Protein 5KO4 (pdb70)

Nearest PDB structures (foldseek):
  5ko4-assembly1_B  TM=9.923E-01  e=1.592E-14  Trypanosoma brucei brucei TREU927
  5ffv-assembly2_B  TM=8.864E-01  e=3.443E-06  Homo sapiens
  8ru1-assembly3_C  TM=8.839E-01  e=3.643E-06  Homo sapiens
  6ekq-assembly1_A  TM=8.785E-01  e=7.589E-06  Homo sapiens
  4n4g-assembly1_A  TM=7.492E-01  e=4.946E-04  Mus musculus

GO terms:
  GO:0005634 nucleus (C, HTP)
  GO:0005737 cytoplasm (C, HTP)
  GO:0031981 nuclear lumen (C, IDA)
  GO:0005634 nucleus (C, IDA)
  GO:0005737 cytoplasm (C, IDA)

Structure (mmCIF, N/CA/C/O backbone):
data_5KO4
#
_entry.id   5KO4
#
_cell.length_a   45.374
_cell.length_b   52.756
_cell.length_c   47.027
_cell.angle_alpha   90.00
_cell.angle_beta   117.27
_cell.angle_gamma   90.00
#
_symmetry.space_group_name_H-M   'P 1 21 1'
#
loop_
_entity.id
_entity.type
_entity.pdbx_description
1 polymer 'Putative uncharacterized protein'
2 non-polymer 'SULFATE ION'
3 water water
#
loop_
_atom_site.group_PDB
_atom_site.id
_atom_site.type_symbol
_atom_site.label_atom_id
_atom_site.label_alt_id
_atom_site.label_comp_id
_atom_site.label_asym_id
_atom_site.label_entity_id
_atom_site.label_seq_id
_atom_site.pdbx_PDB_ins_code
_atom_site.Cartn_x
_atom_site.Cartn_y
_atom_site.Cartn_z
_atom_site.occupancy
_atom_site.B_iso_or_equiv
_atom_site.auth_seq_id
_atom_site.auth_comp_id
_atom_site.auth_asym_id
_atom_site.auth_atom_id
_atom_site.pdbx_PDB_model_num
ATOM 1 N N . THR A 1 5 ? -5.500 24.527 12.776 1.00 33.07 28 THR A N 1
ATOM 2 C CA . THR A 1 5 ? -4.500 24.016 11.841 1.00 30.99 28 THR A CA 1
ATOM 3 C C . THR A 1 5 ? -3.487 23.151 12.591 1.00 29.35 28 THR A C 1
ATOM 4 O O . THR A 1 5 ? -3.151 23.451 13.737 1.00 29.21 28 THR A O 1
ATOM 8 N N . SER A 1 6 ? -2.984 22.094 11.939 1.00 21.50 29 SER A N 1
ATOM 9 C CA . SER A 1 6 ? -2.045 21.178 12.579 1.00 18.41 29 SER A CA 1
ATOM 10 C C . SER A 1 6 ? -0.687 21.835 12.773 1.00 18.84 29 SER A C 1
ATOM 11 O O . SER A 1 6 ? -0.350 22.795 12.082 1.00 19.24 29 SER A O 1
ATOM 14 N N . PHE A 1 7 ? 0.075 21.359 13.756 1.00 13.27 30 PHE A N 1
ATOM 15 C CA . PHE A 1 7 ? 1.336 22.019 14.069 1.00 11.75 30 PHE A CA 1
ATOM 16 C C . PHE A 1 7 ? 2.410 21.093 14.681 1.00 12.38 30 PHE A C 1
ATOM 17 O O . PHE A 1 7 ? 3.558 21.506 14.723 1.00 10.56 30 PHE A O 1
ATOM 25 N N . TYR A 1 8 ? 2.079 19.891 15.185 1.00 10.56 31 TYR A N 1
ATOM 26 C CA . TYR A 1 8 ? 3.104 19.073 15.857 1.00 9.59 31 TYR A CA 1
ATOM 27 C C . TYR A 1 8 ? 4.264 18.702 14.929 1.00 11.62 31 TYR A C 1
ATOM 28 O O . TYR A 1 8 ? 5.422 18.714 15.359 1.00 11.44 31 TYR A O 1
ATOM 37 N N . LYS A 1 9 ? 3.967 18.355 13.682 1.00 9.98 32 LYS A N 1
ATOM 38 C CA . LYS A 1 9 ? 5.004 18.003 12.728 1.00 9.28 32 LYS A CA 1
ATOM 39 C C . LYS A 1 9 ? 6.029 19.137 12.610 1.00 11.77 32 LYS A C 1
ATOM 40 O O . LYS A 1 9 ? 7.232 18.890 12.647 1.00 12.35 32 LYS A O 1
ATOM 46 N N . GLN A 1 10 ? 5.546 20.379 12.518 1.00 10.53 33 GLN A N 1
ATOM 47 C CA . GLN A 1 10 ? 6.422 21.532 12.350 1.00 10.56 33 GLN A CA 1
ATOM 48 C C . GLN A 1 10 ? 7.163 21.835 13.647 1.00 12.45 33 GLN A C 1
ATOM 49 O O . GLN A 1 10 ? 8.344 22.176 13.603 1.00 12.97 33 GLN A O 1
ATOM 55 N N . CYS A 1 11 ? 6.515 21.692 14.798 1.00 10.69 34 CYS A N 1
ATOM 56 C CA . CYS A 1 11 ? 7.210 21.952 16.050 1.00 11.23 34 CYS A CA 1
ATOM 57 C C . CYS A 1 11 ? 8.328 20.947 16.250 1.00 11.53 34 CYS A C 1
ATOM 58 O O . CYS A 1 11 ? 9.433 21.321 16.658 1.00 9.88 34 CYS A O 1
ATOM 61 N N . ARG A 1 12 ? 8.073 19.672 15.956 1.00 9.72 35 ARG A N 1
ATOM 62 C CA . ARG A 1 12 ? 9.117 18.663 16.063 1.00 9.77 35 ARG A CA 1
ATOM 63 C C . ARG A 1 12 ? 10.299 19.015 15.148 1.00 11.44 35 ARG A C 1
ATOM 64 O O . ARG A 1 12 ? 11.456 18.903 15.562 1.00 11.21 35 ARG A O 1
ATOM 72 N N A SER A 1 13 ? 10.033 19.402 13.896 0.60 10.36 36 SER A N 1
ATOM 73 N N B SER A 1 13 ? 10.002 19.421 13.904 0.40 9.34 36 SER A N 1
ATOM 74 C CA A SER A 1 13 ? 11.135 19.700 12.984 0.60 10.96 36 SER A CA 1
ATOM 75 C CA B SER A 1 13 ? 11.024 19.777 12.931 0.40 9.56 36 SER A CA 1
ATOM 76 C C A SER A 1 13 ? 11.921 20.947 13.444 0.60 12.01 36 SER A C 1
ATOM 77 C C B SER A 1 13 ? 11.880 20.945 13.424 0.40 12.25 36 SER A C 1
ATOM 78 O O A SER A 1 13 ? 13.151 20.935 13.382 0.60 12.23 36 SER A O 1
ATOM 79 O O B SER A 1 13 ? 13.105 20.895 13.324 0.40 12.61 36 SER A O 1
ATOM 84 N N . ILE A 1 14 ? 11.245 21.971 13.976 1.00 10.05 37 ILE A N 1
ATOM 85 C CA . ILE A 1 14 ? 11.938 23.169 14.447 1.00 9.04 37 ILE A CA 1
ATOM 86 C C . ILE A 1 14 ? 12.793 22.829 15.659 1.00 11.05 37 ILE A C 1
ATOM 87 O O . ILE A 1 14 ? 13.942 23.258 15.746 1.00 10.56 37 ILE A O 1
ATOM 92 N N . LEU A 1 15 ? 12.274 22.016 16.571 1.00 9.79 38 LEU A N 1
ATOM 93 C CA . LEU A 1 15 ? 13.065 21.596 17.711 1.00 9.58 38 LEU A CA 1
ATOM 94 C C . LEU A 1 15 ? 14.300 20.797 17.253 1.00 10.99 38 LEU A C 1
ATOM 95 O O . LEU A 1 15 ? 15.386 20.971 17.811 1.00 10.35 38 LEU A O 1
ATOM 100 N N . HIS A 1 16 ? 14.149 19.931 16.240 1.00 10.07 39 HIS A N 1
ATOM 101 C CA . HIS A 1 16 ? 15.281 19.170 15.720 1.00 12.08 39 HIS A CA 1
ATOM 102 C C . HIS A 1 16 ? 16.352 20.106 15.152 1.00 13.09 39 HIS A C 1
ATOM 103 O O . HIS A 1 16 ? 17.542 19.894 15.401 1.00 12.31 39 HIS A O 1
ATOM 110 N N . VAL A 1 17 ? 15.944 21.146 14.423 1.00 10.12 40 VAL A N 1
ATOM 111 C CA . VAL A 1 17 ? 16.899 22.101 13.858 1.00 10.91 40 VAL A CA 1
ATOM 112 C C . VAL A 1 17 ? 17.669 22.782 14.985 1.00 11.97 40 VAL A C 1
ATOM 113 O O . VAL A 1 17 ? 18.897 22.845 14.951 1.00 12.90 40 VAL A O 1
ATOM 117 N N . VAL A 1 18 ? 16.953 23.264 15.991 1.00 10.36 41 VAL A N 1
ATOM 118 C CA . VAL A 1 18 ? 17.576 23.967 17.103 1.00 10.07 41 VAL A CA 1
ATOM 119 C C . VAL A 1 18 ? 18.535 23.052 17.873 1.00 12.48 41 VAL A C 1
ATOM 120 O O . VAL A 1 18 ? 19.643 23.477 18.214 1.00 11.78 41 VAL A O 1
ATOM 124 N N . MET A 1 19 ? 18.142 21.804 18.134 1.00 9.66 42 MET A N 1
ATOM 125 C CA . MET A 1 19 ? 19.017 20.906 18.884 1.00 10.01 42 MET A CA 1
ATOM 126 C C . MET A 1 19 ? 20.259 20.559 18.076 1.00 14.73 42 MET A C 1
ATOM 127 O O . MET A 1 19 ? 21.333 20.447 18.664 1.00 15.31 42 MET A O 1
ATOM 132 N N . ASP A 1 20 ? 20.166 20.545 16.746 1.00 11.81 43 ASP A N 1
ATOM 133 C CA . ASP A 1 20 ? 21.349 20.324 15.895 1.00 12.59 43 ASP A CA 1
ATOM 134 C C . ASP A 1 20 ? 22.271 21.564 15.893 1.00 15.01 43 ASP A C 1
ATOM 135 O O . ASP A 1 20 ? 23.485 21.416 15.796 1.00 15.53 43 ASP A O 1
ATOM 140 N N . LEU A 1 21 ? 21.701 22.784 15.950 1.00 11.35 44 LEU A N 1
ATOM 141 C CA . LEU A 1 21 ? 22.499 24.014 16.032 1.00 11.25 44 LEU A CA 1
ATOM 142 C C . LEU A 1 21 ? 23.262 24.058 17.352 1.00 15.00 44 LEU A C 1
ATOM 143 O O . LEU A 1 21 ? 24.371 24.589 17.407 1.00 15.55 44 LEU A O 1
ATOM 148 N N . ASP A 1 22 ? 22.651 23.548 18.430 1.00 12.50 45 ASP A N 1
ATOM 149 C CA . ASP A 1 22 ? 23.292 23.489 19.727 1.00 12.11 45 ASP A CA 1
ATOM 150 C C . ASP A 1 22 ? 24.100 22.194 19.752 1.00 15.88 45 ASP A C 1
ATOM 151 O O . ASP A 1 22 ? 23.702 21.194 20.348 1.00 15.08 45 ASP A O 1
ATOM 156 N N . ARG A 1 23 ? 25.250 22.232 19.069 1.00 17.67 46 ARG A N 1
ATOM 157 C CA . ARG A 1 23 ? 26.070 21.063 18.784 1.00 18.53 46 ARG A CA 1
ATOM 158 C C . ARG A 1 23 ? 26.498 20.326 20.051 1.00 23.53 46 ARG A C 1
ATOM 159 O O . ARG A 1 23 ? 26.483 19.097 20.072 1.00 25.72 46 ARG A O 1
ATOM 167 N N . ASP A 1 24 ? 26.845 21.061 21.102 1.00 19.93 47 ASP A N 1
ATOM 168 C CA . ASP A 1 24 ? 27.319 20.455 22.349 1.00 20.12 47 ASP A CA 1
ATOM 169 C C . ASP A 1 24 ? 26.219 20.400 23.440 1.00 21.26 47 ASP A C 1
ATOM 170 O O . ASP A 1 24 ? 26.522 20.080 24.591 1.00 22.03 47 ASP A O 1
ATOM 175 N N . GLY A 1 25 ? 24.967 20.666 23.069 1.00 16.37 48 GLY A N 1
ATOM 176 C CA . GLY A 1 25 ? 23.849 20.567 23.997 1.00 14.66 48 GLY A CA 1
ATOM 177 C C . GLY A 1 25 ? 23.928 21.492 25.197 1.00 16.83 48 GLY A C 1
ATOM 178 O O . GLY A 1 25 ? 23.518 21.115 26.298 1.00 15.44 48 GLY A O 1
ATOM 179 N N . ILE A 1 26 ? 24.402 22.724 24.976 1.00 13.45 49 ILE A N 1
ATOM 180 C CA . ILE A 1 26 ? 24.560 23.745 26.022 1.00 13.68 49 ILE A CA 1
ATOM 181 C C . ILE A 1 26 ? 23.215 24.032 26.702 1.00 14.43 49 ILE A C 1
ATOM 182 O O . ILE A 1 26 ? 23.158 24.230 27.921 1.00 15.38 49 ILE A O 1
ATOM 187 N N . PHE A 1 27 ? 22.128 24.054 25.922 1.00 10.31 50 PHE A N 1
ATOM 188 C CA . PHE A 1 27 ? 20.808 24.358 26.458 1.00 9.59 50 PHE A CA 1
ATOM 189 C C . PHE A 1 27 ? 19.870 23.140 26.417 1.00 12.00 50 PHE A C 1
ATOM 190 O O . PHE A 1 27 ? 18.653 23.304 26.543 1.00 11.53 50 PHE A O 1
ATOM 198 N N . ALA A 1 28 ? 20.432 21.919 26.298 1.00 10.67 51 ALA A N 1
ATOM 199 C CA . ALA A 1 28 ? 19.636 20.711 26.132 1.00 10.71 51 ALA A CA 1
ATOM 200 C C . ALA A 1 28 ? 19.194 20.096 27.421 1.00 12.50 51 ALA A C 1
ATOM 201 O O . ALA A 1 28 ? 18.161 19.427 27.423 1.00 11.59 51 ALA A O 1
ATOM 203 N N . ARG A 1 29 ? 19.991 20.220 28.491 1.00 11.83 52 ARG A N 1
ATOM 204 C CA . ARG A 1 29 ? 19.725 19.545 29.747 1.00 11.97 52 ARG A CA 1
ATOM 205 C C . ARG A 1 29 ? 19.414 20.528 30.864 1.00 13.21 52 ARG A C 1
ATOM 206 O O . ARG A 1 29 ? 19.584 21.743 30.718 1.00 12.48 52 ARG A O 1
ATOM 210 N N . ASP A 1 30 ? 18.928 20.006 31.971 1.00 12.76 53 ASP A N 1
ATOM 211 C CA . ASP A 1 30 ? 18.539 20.816 33.100 1.00 11.60 53 ASP A CA 1
ATOM 212 C C . ASP A 1 30 ? 19.706 21.687 33.583 1.00 13.71 53 ASP A C 1
ATOM 213 O O . ASP A 1 30 ? 20.736 21.147 33.981 1.00 14.20 53 ASP A O 1
ATOM 218 N N . PRO A 1 31 ? 19.547 23.028 33.557 1.00 11.52 54 PRO A N 1
ATOM 219 C CA . PRO A 1 31 ? 20.624 23.923 34.022 1.00 11.40 54 PRO A CA 1
ATOM 220 C C . PRO A 1 31 ? 20.524 24.311 35.505 1.00 13.69 54 PRO A C 1
ATOM 221 O O . PRO A 1 31 ? 21.320 25.132 35.974 1.00 13.29 54 PRO A O 1
ATOM 225 N N . SER A 1 32 ? 19.564 23.747 36.247 1.00 12.10 55 SER A N 1
ATOM 226 C CA . SER A 1 32 ? 19.217 24.231 37.571 1.00 12.10 55 SER A CA 1
ATOM 227 C C . SER A 1 32 ? 20.328 24.094 38.604 1.00 16.93 55 SER A C 1
ATOM 228 O O . SER A 1 32 ? 20.274 24.816 39.599 1.00 18.05 55 SER A O 1
ATOM 231 N N . LYS A 1 33 ? 21.341 23.222 38.394 1.00 14.24 56 LYS A N 1
ATOM 232 C CA . LYS A 1 33 ? 22.423 23.087 39.381 1.00 14.26 56 LYS A CA 1
ATOM 233 C C . LYS A 1 33 ? 23.556 24.112 39.142 1.00 16.19 56 LYS A C 1
ATOM 234 O O . LYS A 1 33 ? 24.502 24.161 39.940 1.00 16.97 56 LYS A O 1
ATOM 240 N N . LEU A 1 34 ? 23.472 24.939 38.082 1.00 13.09 57 LEU A N 1
ATOM 241 C CA . LEU A 1 34 ? 24.483 25.971 37.847 1.00 12.81 57 LEU A CA 1
ATOM 242 C C . LEU A 1 34 ? 24.436 26.986 38.982 1.00 15.03 57 LEU A C 1
ATOM 243 O O . LEU A 1 34 ? 23.393 27.155 39.619 1.00 14.45 57 LEU A O 1
ATOM 248 N N . PRO A 1 35 ? 25.557 27.668 39.288 1.00 13.64 58 PRO A N 1
ATOM 249 C CA . PRO A 1 35 ? 25.572 28.552 40.469 1.00 12.96 58 PRO A CA 1
ATOM 250 C C . PRO A 1 35 ? 24.492 29.631 40.420 1.00 14.44 58 PRO A C 1
ATOM 251 O O . PRO A 1 35 ? 24.319 30.294 39.393 1.00 13.24 58 PRO A O 1
ATOM 255 N N . ASP A 1 36 ? 23.706 29.737 41.515 1.00 13.02 59 ASP A N 1
ATOM 256 C CA . ASP A 1 36 ? 22.634 30.722 41.695 1.00 13.32 59 ASP A CA 1
ATOM 257 C C . ASP A 1 36 ? 21.546 30.643 40.601 1.00 15.17 59 ASP A C 1
ATOM 258 O O . ASP A 1 36 ? 20.794 31.602 40.434 1.00 16.04 59 ASP A O 1
ATOM 263 N N . TYR A 1 37 ? 21.428 29.518 39.885 1.00 12.94 60 TYR A N 1
ATOM 264 C CA . TYR A 1 37 ? 20.509 29.473 38.747 1.00 12.61 60 TYR A CA 1
ATOM 2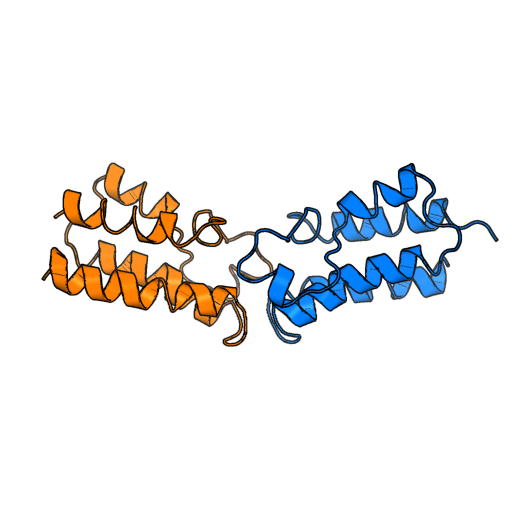65 C C . TYR A 1 37 ? 19.058 29.671 39.165 1.00 17.51 60 TYR A C 1
ATOM 266 O O . TYR A 1 37 ? 18.358 30.475 38.551 1.00 16.34 60 TYR A O 1
ATOM 275 N N . ARG A 1 38 ? 18.621 28.991 40.225 1.00 16.42 61 ARG A N 1
ATOM 276 C CA . ARG A 1 38 ? 17.221 29.082 40.692 1.00 17.98 61 ARG A CA 1
ATOM 277 C C . ARG A 1 38 ? 16.927 30.448 41.326 1.00 25.33 61 ARG A C 1
ATOM 278 O O . ARG A 1 38 ? 15.763 30.850 41.367 1.00 26.49 61 ARG A O 1
ATOM 286 N N . MET A 1 39 ? 17.963 31.167 41.799 1.00 23.34 62 MET A N 1
ATOM 287 C CA . MET A 1 39 ? 17.812 32.516 42.359 1.00 26.16 62 MET A CA 1
ATOM 288 C C . MET A 1 39 ? 17.585 33.557 41.249 1.00 27.53 62 MET A C 1
ATOM 289 O O . MET A 1 39 ? 16.907 34.558 41.468 1.00 29.35 62 MET A O 1
ATOM 294 N N . ILE A 1 40 ? 18.185 33.342 40.080 1.00 18.77 63 ILE A N 1
ATOM 295 C CA . ILE A 1 40 ? 18.150 34.300 38.986 1.00 16.81 63 ILE A CA 1
ATOM 296 C C . ILE A 1 40 ? 17.024 33.980 38.000 1.00 16.30 63 ILE A C 1
ATOM 297 O O . ILE A 1 40 ? 16.385 34.904 37.489 1.00 17.02 63 ILE A O 1
ATOM 302 N N . ILE A 1 41 ? 16.809 32.695 37.702 1.00 11.76 64 ILE A N 1
ATOM 303 C CA . ILE A 1 41 ? 15.866 32.264 36.657 1.00 10.45 64 ILE A CA 1
ATOM 304 C C . ILE A 1 41 ? 14.650 31.622 37.299 1.00 13.41 64 ILE A C 1
ATOM 305 O O . ILE A 1 41 ? 14.753 30.547 37.893 1.00 13.10 64 ILE A O 1
ATOM 310 N N A SER A 1 42 ? 13.485 32.268 37.170 0.50 10.78 65 SER A N 1
ATOM 311 N N B SER A 1 42 ? 13.484 32.267 37.178 0.50 11.17 65 SER A N 1
ATOM 312 C CA A SER A 1 42 ? 12.274 31.776 37.808 0.50 11.31 65 SER A CA 1
ATOM 313 C CA B SER A 1 42 ? 12.281 31.776 37.837 0.50 11.87 65 SER A CA 1
ATOM 314 C C A SER A 1 42 ? 11.732 30.522 37.137 0.50 12.38 65 SER A C 1
ATOM 315 C C B SER A 1 42 ? 11.662 30.564 37.138 0.50 12.46 65 SER A C 1
ATOM 316 O O A SER A 1 42 ? 11.171 29.663 37.819 0.50 10.91 65 SER A O 1
ATOM 317 O O B SER A 1 42 ? 10.861 29.865 37.755 0.50 12.77 65 SER A O 1
ATOM 322 N N A HIS A 1 43 ? 11.893 30.402 35.812 0.50 12.58 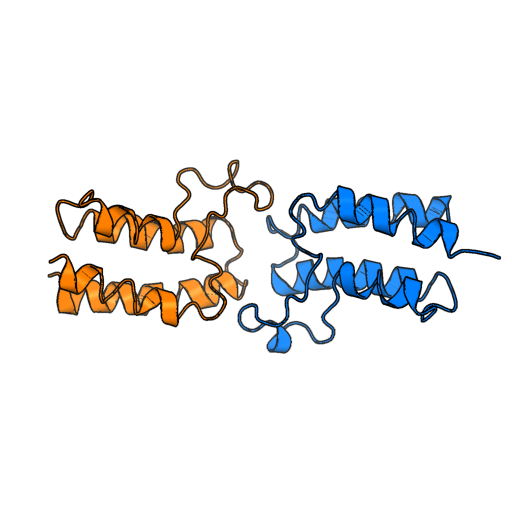66 HIS A N 1
ATOM 323 N N B HIS A 1 43 ? 11.973 30.332 35.860 0.50 10.11 66 HIS A N 1
ATOM 324 C CA A HIS A 1 43 ? 11.303 29.303 35.072 0.50 13.35 66 HIS A CA 1
ATOM 325 C CA B HIS A 1 43 ? 11.308 29.283 35.112 0.50 9.30 66 HIS A CA 1
ATOM 326 C C A HIS A 1 43 ? 12.343 28.604 34.156 0.50 12.78 66 HIS A C 1
ATOM 327 C C B HIS A 1 43 ? 12.317 28.584 34.159 0.50 10.51 66 HIS A C 1
ATOM 328 O O A HIS A 1 43 ? 12.362 28.830 32.943 0.50 12.33 66 HIS A O 1
ATOM 329 O O B HIS A 1 43 ? 12.329 28.835 32.949 0.50 10.15 66 HIS A O 1
ATOM 342 N N . PRO A 1 44 ? 13.180 27.699 34.716 1.00 9.65 67 PRO A N 1
ATOM 343 C CA . PRO A 1 44 ? 14.185 27.010 33.881 1.00 9.51 67 PRO A CA 1
ATOM 344 C C . PRO A 1 44 ? 13.547 26.188 32.773 1.00 12.42 67 PRO A C 1
ATOM 345 O O . PRO A 1 44 ? 12.440 25.667 32.948 1.00 12.55 67 PRO A O 1
ATOM 349 N N . MET A 1 45 ? 14.210 26.131 31.606 1.00 9.96 68 MET A N 1
ATOM 350 C CA . MET A 1 45 ? 13.693 25.432 30.444 1.00 9.25 68 MET A CA 1
ATOM 351 C C . MET A 1 45 ? 14.860 24.946 29.630 1.00 11.43 68 MET A C 1
ATOM 352 O O . MET A 1 45 ? 15.911 25.590 29.615 1.00 10.36 68 MET A O 1
ATOM 357 N N . TRP A 1 46 ? 14.712 23.798 28.993 1.00 9.79 69 TRP A N 1
ATOM 358 C CA . TRP A 1 46 ? 15.805 23.214 28.238 1.00 9.16 69 TRP A CA 1
ATOM 359 C C . TRP A 1 46 ? 15.241 22.312 27.136 1.00 10.11 69 TRP A C 1
ATOM 360 O O . TRP A 1 46 ? 14.083 21.933 27.192 1.00 9.66 69 TRP A O 1
ATOM 371 N N . TRP A 1 47 ? 16.031 22.034 26.078 1.00 9.34 70 TRP A N 1
ATOM 372 C CA . TRP A 1 47 ? 15.472 21.335 24.929 1.00 9.86 70 TRP A CA 1
ATOM 373 C C . TRP A 1 47 ? 14.891 19.970 25.270 1.00 11.30 70 TRP A C 1
ATOM 374 O O . TRP A 1 47 ? 13.851 19.616 24.709 1.00 11.05 70 TRP A O 1
ATOM 385 N N . ASP A 1 48 ? 15.550 19.185 26.119 1.00 10.73 71 ASP A N 1
ATOM 386 C CA . ASP A 1 48 ? 15.034 17.836 26.402 1.00 10.61 71 ASP A CA 1
ATOM 387 C C . ASP A 1 48 ? 13.666 17.899 27.087 1.00 12.99 71 ASP A C 1
ATOM 388 O O . ASP A 1 48 ? 12.853 16.982 26.911 1.00 13.08 71 ASP A O 1
ATOM 393 N N . LEU A 1 49 ? 13.405 18.949 27.865 1.00 10.89 72 LEU A N 1
ATOM 394 C CA . LEU A 1 49 ? 12.091 19.115 28.495 1.00 10.88 72 LEU A CA 1
ATOM 395 C C . LEU A 1 49 ? 11.036 19.439 27.432 1.00 11.36 72 LEU A C 1
ATOM 396 O O . LEU A 1 49 ? 9.942 18.876 27.450 1.00 11.78 72 LEU A O 1
ATOM 401 N N . ILE A 1 50 ? 11.378 20.301 26.468 1.00 9.07 73 ILE A N 1
ATOM 402 C CA . ILE A 1 50 ? 10.452 20.617 25.387 1.00 8.63 73 ILE A CA 1
ATOM 403 C C . ILE A 1 50 ? 10.174 19.353 24.553 1.00 11.42 73 ILE A C 1
ATOM 404 O O . ILE A 1 50 ? 9.036 19.133 24.152 1.00 11.90 73 ILE A O 1
ATOM 409 N N A LYS A 1 51 ? 11.200 18.541 24.292 0.55 10.42 74 LYS A N 1
ATOM 410 N N B LYS A 1 51 ? 11.208 18.523 24.290 0.15 9.47 74 LYS A N 1
ATOM 411 N N C LYS A 1 51 ? 11.211 18.537 24.296 0.30 9.75 74 LYS A N 1
ATOM 412 C CA A LYS A 1 51 ? 11.008 17.295 23.555 0.55 11.01 74 LYS A CA 1
ATOM 413 C CA B LYS A 1 51 ? 11.014 17.285 23.522 0.15 9.94 74 LYS A CA 1
ATOM 414 C CA C LYS A 1 51 ? 11.055 17.283 23.557 0.30 10.23 74 LYS A CA 1
ATOM 415 C C A LYS A 1 51 ? 10.029 16.392 24.309 0.55 13.10 74 LYS A C 1
ATOM 416 C C B LYS A 1 51 ? 10.092 16.320 24.281 0.15 14.21 74 LYS A C 1
ATOM 417 C C C LYS A 1 51 ? 10.084 16.353 24.295 0.30 14.00 74 LYS A C 1
ATOM 418 O O A LYS A 1 51 ? 9.112 15.834 23.710 0.55 12.64 74 LYS A O 1
ATOM 419 O O B LYS A 1 51 ? 9.272 15.649 23.656 0.15 14.12 74 LYS A O 1
ATOM 420 O O C LYS A 1 51 ? 9.236 15.725 23.663 0.30 14.09 74 LYS A O 1
ATOM 434 N N . ALA A 1 52 ? 10.204 16.271 25.626 1.00 11.48 75 ALA A N 1
ATOM 435 C CA . ALA A 1 52 ? 9.315 15.430 26.443 1.00 12.36 75 ALA A CA 1
ATOM 436 C C . ALA A 1 52 ? 7.873 15.961 26.410 1.00 13.74 75 ALA A C 1
ATOM 437 O O . ALA A 1 52 ? 6.919 15.189 26.357 1.00 13.28 75 ALA A O 1
ATOM 439 N N . ARG A 1 53 ? 7.710 17.287 26.392 1.00 11.94 76 ARG A N 1
ATOM 440 C CA . ARG A 1 53 ? 6.394 17.887 26.327 1.00 11.75 76 ARG A CA 1
ATOM 441 C C . ARG A 1 53 ? 5.733 17.613 24.983 1.00 13.77 76 ARG A C 1
ATOM 442 O O . ARG A 1 53 ? 4.523 17.405 24.945 1.00 12.96 76 ARG A O 1
ATOM 450 N N . LEU A 1 54 ? 6.510 17.596 23.869 1.00 11.87 77 LEU A N 1
ATOM 451 C CA . LEU A 1 54 ? 5.945 17.234 22.568 1.00 13.83 77 LEU A CA 1
ATOM 452 C C . LEU A 1 54 ? 5.467 15.789 22.603 1.00 14.90 77 LEU A C 1
ATOM 453 O O . LEU A 1 54 ? 4.353 15.491 22.173 1.00 14.34 77 LEU A O 1
ATOM 458 N N . THR A 1 55 ? 6.302 14.888 23.139 1.00 12.90 78 THR A N 1
ATOM 459 C CA . THR A 1 55 ? 5.960 13.478 23.255 1.00 13.07 78 THR A CA 1
ATOM 460 C C . THR A 1 55 ? 4.704 13.283 24.106 1.00 16.14 78 THR A C 1
ATOM 461 O O . THR A 1 55 ? 3.855 12.469 23.773 1.00 15.80 78 THR A O 1
ATOM 465 N N . ARG A 1 56 ? 4.557 14.058 25.179 1.00 12.73 79 ARG A N 1
ATOM 466 C CA . ARG A 1 56 ? 3.439 13.892 26.093 1.00 12.57 79 ARG A CA 1
ATOM 467 C C . ARG A 1 56 ? 2.198 14.730 25.706 1.00 14.72 79 ARG A C 1
ATOM 468 O O . ARG A 1 56 ? 1.242 14.806 26.493 1.00 15.55 79 ARG A O 1
ATOM 476 N N . TYR A 1 57 ? 2.188 15.304 24.481 1.00 11.45 80 TYR A N 1
ATOM 477 C CA . TYR A 1 57 ? 1.099 16.139 23.966 1.00 12.37 80 TYR A CA 1
ATOM 478 C C . TYR A 1 57 ? 0.736 17.290 24.911 1.00 15.53 80 TYR A C 1
ATOM 479 O O . TYR A 1 57 ? -0.440 17.653 25.000 1.00 17.40 80 TYR A O 1
ATOM 488 N N . GLU A 1 58 ? 1.724 17.889 25.580 1.00 12.15 81 GLU A N 1
ATOM 489 C CA . GLU A 1 58 ? 1.422 18.949 26.540 1.00 11.93 81 GLU A CA 1
ATOM 490 C C . GLU A 1 58 ? 1.136 20.298 25.822 1.00 14.79 81 GLU A C 1
ATOM 491 O O . GLU A 1 58 ? 0.632 21.219 26.454 1.00 16.28 81 GLU A O 1
ATOM 497 N N . TYR A 1 59 ? 1.441 20.405 24.519 1.00 12.20 82 TYR A N 1
ATOM 498 C CA . TYR A 1 59 ? 1.168 21.602 23.734 1.00 11.90 82 TYR A CA 1
ATOM 499 C C . TYR A 1 59 ? -0.159 21.449 23.012 1.00 16.15 82 TYR A C 1
ATOM 500 O O . TYR A 1 59 ? -0.375 20.452 22.315 1.00 17.22 82 TYR A O 1
ATOM 509 N N . THR A 1 60 ? -1.075 22.390 23.221 1.00 14.16 83 THR A N 1
ATOM 510 C CA . THR A 1 60 ? -2.372 22.338 22.565 1.00 14.16 83 THR A CA 1
ATOM 511 C C . THR A 1 60 ? -2.476 23.380 21.476 1.00 16.02 83 THR A C 1
ATOM 512 O O . THR A 1 60 ? -3.469 23.408 20.762 1.00 16.05 83 THR A O 1
ATOM 516 N N . SER A 1 61 ? -1.435 24.200 21.309 1.00 13.17 84 SER A N 1
ATOM 517 C CA . SER A 1 61 ? -1.385 25.175 20.241 1.00 13.25 84 SER A CA 1
ATOM 518 C C . SER A 1 61 ? 0.063 25.513 19.978 1.00 14.33 84 SER A C 1
ATOM 519 O O . SER A 1 61 ? 0.923 25.306 20.840 1.00 14.52 84 SER A O 1
ATOM 522 N N . PRO A 1 62 ? 0.392 26.019 18.782 1.00 11.51 85 PRO A N 1
ATOM 523 C CA . PRO A 1 62 ? 1.790 26.354 18.516 1.00 11.88 85 PRO A CA 1
ATOM 524 C C . PRO A 1 62 ? 2.337 27.447 19.437 1.00 12.91 85 PRO A C 1
ATOM 525 O O . PRO A 1 62 ? 3.532 27.448 19.715 1.00 12.19 85 PRO A O 1
ATOM 529 N N A SER A 1 63 ? 1.471 28.363 19.917 0.50 11.26 86 SER A N 1
ATOM 530 N N B SER A 1 63 ? 1.482 28.370 19.916 0.50 10.33 86 SER A N 1
ATOM 531 C CA A SER A 1 63 ? 1.907 29.451 20.789 0.50 10.69 86 SER A CA 1
ATOM 532 C CA B SER A 1 63 ? 1.957 29.454 20.775 0.50 9.14 86 SER A CA 1
ATOM 533 C C A S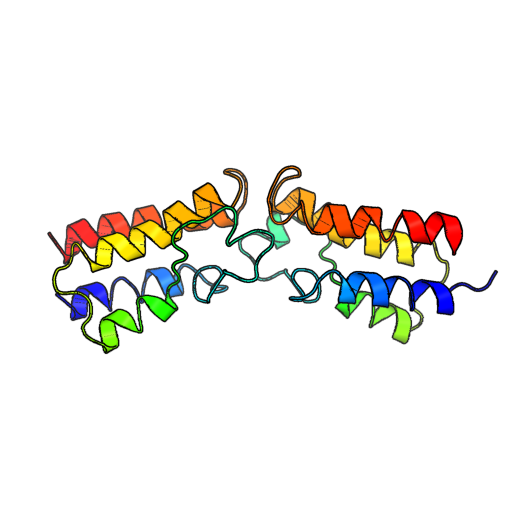ER A 1 63 ? 2.557 28.933 22.072 0.50 12.65 86 SER A C 1
ATOM 534 C C B SER A 1 63 ? 2.581 28.926 22.071 0.50 11.81 86 SER A C 1
ATOM 535 O O A SER A 1 63 ? 3.510 29.536 22.540 0.50 11.97 86 SER A O 1
ATOM 536 O O B SER A 1 63 ? 3.543 29.509 22.543 0.50 11.18 86 SER A O 1
ATOM 541 N N . ALA A 1 64 ? 2.053 27.823 22.640 1.00 10.65 87 ALA A N 1
ATOM 542 C CA . ALA A 1 64 ? 2.610 27.279 23.875 1.00 11.37 87 ALA A CA 1
ATOM 543 C C . ALA A 1 64 ? 4.002 26.684 23.641 1.00 12.35 87 ALA A C 1
ATOM 544 O O . ALA A 1 64 ? 4.893 26.848 24.474 1.00 12.46 87 ALA A O 1
ATOM 546 N N . PHE A 1 65 ? 4.204 26.039 22.487 1.00 9.79 88 PHE A N 1
ATOM 547 C CA . PHE A 1 65 ? 5.522 25.521 22.117 1.00 9.09 88 PHE A CA 1
ATOM 548 C C . PHE A 1 65 ? 6.498 26.691 21.895 1.00 10.46 88 PHE A C 1
ATOM 549 O O . PHE A 1 65 ? 7.609 26.684 22.431 1.00 10.92 88 PHE A O 1
ATOM 557 N N . ILE A 1 66 ? 6.053 27.722 21.160 1.00 8.91 89 ILE A N 1
ATOM 558 C CA . ILE A 1 66 ? 6.863 28.912 20.899 1.00 8.70 89 ILE A CA 1
ATOM 559 C C . ILE A 1 66 ? 7.275 29.556 22.220 1.00 10.31 89 ILE A C 1
ATOM 560 O O . ILE A 1 66 ? 8.433 29.939 22.379 1.00 10.90 89 ILE A O 1
ATOM 565 N N . ASN A 1 67 ? 6.351 29.665 23.170 1.00 9.35 90 ASN A N 1
ATOM 566 C CA . ASN A 1 67 ? 6.672 30.247 24.462 1.00 9.69 90 ASN A CA 1
ATOM 567 C C . ASN A 1 67 ? 7.822 29.523 25.139 1.00 10.84 90 ASN A C 1
ATOM 568 O O . ASN A 1 67 ? 8.724 30.164 25.661 1.00 10.03 90 ASN A O 1
ATOM 573 N N . ASP A 1 68 ? 7.785 28.180 25.165 1.00 8.86 91 AS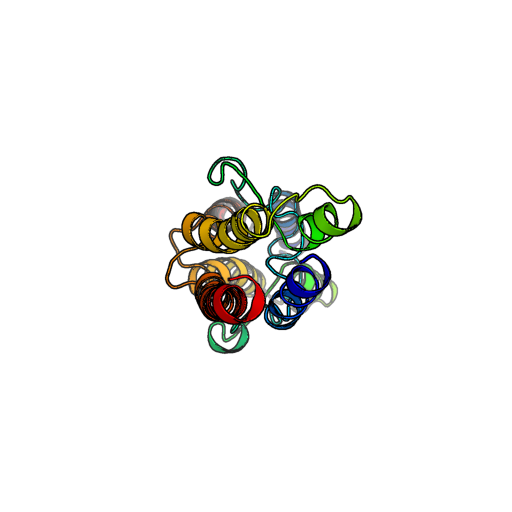P A N 1
ATOM 574 C CA . ASP A 1 68 ? 8.856 27.435 25.841 1.00 8.91 91 ASP A CA 1
ATOM 575 C C . ASP A 1 68 ? 10.190 27.555 25.094 1.00 9.55 91 ASP A C 1
ATOM 576 O O . ASP A 1 68 ? 11.245 27.675 25.734 1.00 8.95 91 ASP A O 1
ATOM 581 N N . MET A 1 69 ? 10.160 27.565 23.749 1.00 8.20 92 MET A N 1
ATOM 582 C CA . MET A 1 69 ? 11.375 27.736 22.976 1.00 7.98 92 MET A CA 1
ATOM 583 C C . MET A 1 69 ? 12.000 29.094 23.231 1.00 9.27 92 MET A C 1
ATOM 584 O O . MET A 1 69 ? 13.216 29.187 23.449 1.00 9.75 92 MET A O 1
ATOM 589 N N . ARG A 1 70 ? 11.180 30.145 23.253 1.00 8.92 93 ARG A N 1
ATOM 590 C CA . ARG A 1 70 ? 11.662 31.502 23.508 1.00 9.16 93 ARG A CA 1
ATOM 591 C C . ARG A 1 70 ? 12.206 31.613 24.929 1.00 10.71 93 ARG A C 1
ATOM 592 O O . ARG A 1 70 ? 13.1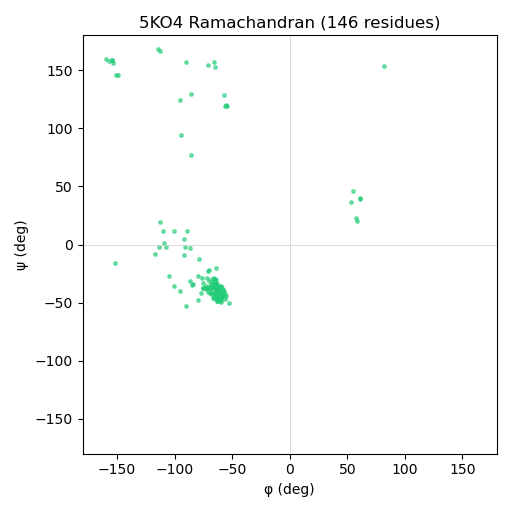46 32.360 25.185 1.00 11.14 93 ARG A O 1
ATOM 600 N N . LEU A 1 71 ? 11.619 30.876 25.862 1.00 8.43 94 LEU A N 1
ATOM 601 C CA . LEU A 1 71 ? 12.057 30.915 27.258 1.00 8.30 94 LEU A CA 1
ATOM 602 C C . LEU A 1 71 ? 13.500 30.382 27.432 1.00 9.27 94 LEU A C 1
ATOM 603 O O . LEU A 1 71 ? 14.273 30.916 28.236 1.00 9.60 94 LEU A O 1
ATOM 608 N N . VAL A 1 72 ? 13.885 29.364 26.658 1.00 8.32 95 VAL A N 1
ATOM 609 C CA . VAL A 1 72 ? 15.245 28.829 26.778 1.00 8.24 95 VAL A CA 1
ATOM 610 C C . VAL A 1 72 ? 16.253 29.927 26.476 1.00 9.88 95 VAL A C 1
ATOM 611 O O . VAL A 1 72 ? 17.230 30.125 27.214 1.00 10.03 95 VAL A O 1
ATOM 615 N N . VAL A 1 73 ? 16.027 30.641 25.381 1.00 9.01 96 VAL A N 1
ATOM 616 C CA . VAL A 1 73 ? 17.004 31.647 24.963 1.00 9.03 96 VAL A CA 1
ATOM 617 C C . VAL A 1 73 ? 16.918 32.901 25.856 1.00 10.09 96 VAL A C 1
ATOM 618 O O . VAL A 1 73 ? 17.967 33.445 26.221 1.00 9.55 96 VAL A O 1
ATOM 622 N N . GLN A 1 74 ? 15.714 33.321 26.279 1.00 8.67 97 GLN A N 1
ATOM 623 C CA . GLN A 1 74 ? 15.628 34.463 27.179 1.00 9.21 97 GLN A CA 1
ATOM 624 C C . GLN A 1 74 ? 16.273 34.140 28.538 1.00 11.43 97 GLN A C 1
ATOM 625 O O . GLN A 1 74 ? 16.935 35.001 29.124 1.00 10.28 97 GLN A O 1
ATOM 631 N N . ASN A 1 75 ? 16.155 32.892 29.012 1.00 8.85 98 ASN A N 1
ATOM 632 C CA . ASN A 1 75 ? 16.829 32.527 30.260 1.00 8.79 98 ASN A CA 1
ATOM 633 C C . ASN A 1 75 ? 18.336 32.625 30.102 1.00 10.35 98 ASN A C 1
ATOM 634 O O . ASN A 1 75 ? 19.024 33.080 31.015 1.00 11.25 98 ASN A O 1
ATOM 639 N N . CYS A 1 76 ? 18.851 32.267 28.935 1.00 9.39 99 CYS A N 1
ATOM 640 C CA . CYS A 1 76 ? 20.276 32.420 28.677 1.00 9.36 99 CYS A CA 1
ATOM 641 C C . CYS A 1 76 ? 20.674 33.887 28.776 1.00 10.86 99 CYS A C 1
ATOM 642 O O . CYS A 1 76 ? 21.677 34.214 29.415 1.00 9.68 99 CYS A O 1
ATOM 645 N N . TYR A 1 77 ? 19.898 34.774 28.159 1.00 9.22 100 TYR A N 1
ATOM 646 C CA . TYR A 1 77 ? 20.249 36.188 28.203 1.00 8.91 100 TYR A CA 1
ATOM 647 C C . TYR A 1 77 ? 20.204 36.701 29.616 1.00 10.87 100 TYR A C 1
ATOM 648 O O . TYR A 1 77 ? 21.070 37.480 30.009 1.00 11.95 100 TYR A O 1
ATOM 657 N N . ASP A 1 78 ? 19.230 36.273 30.397 1.00 9.47 101 ASP A N 1
ATOM 658 C CA . ASP A 1 78 ? 19.081 36.785 31.754 1.00 10.55 101 ASP A CA 1
ATOM 659 C C . ASP A 1 78 ? 20.183 36.261 32.677 1.00 12.54 101 ASP A C 1
ATOM 660 O O . ASP A 1 78 ? 20.661 37.009 33.514 1.00 14.23 101 ASP A O 1
ATOM 665 N N . TYR A 1 79 ? 20.603 35.012 32.521 1.00 9.31 102 TYR A N 1
ATOM 666 C CA . TYR A 1 79 ? 21.610 34.430 33.396 1.00 8.98 102 TYR A CA 1
ATOM 667 C C . TYR A 1 79 ? 23.027 34.879 33.004 1.00 10.60 102 TYR A C 1
ATOM 668 O O . TYR A 1 79 ? 23.823 35.269 33.861 1.00 11.04 102 TYR A O 1
ATOM 677 N N . ASN A 1 80 ? 23.355 34.798 31.714 1.00 8.71 103 ASN A N 1
ATOM 678 C CA . ASN A 1 80 ? 24.705 35.111 31.233 1.00 7.57 103 ASN A CA 1
ATOM 679 C C . ASN A 1 80 ? 24.893 36.567 30.809 1.00 11.45 103 ASN A C 1
ATOM 680 O O . ASN A 1 80 ? 26.023 36.981 30.538 1.00 10.97 103 ASN A O 1
ATOM 685 N N . ARG A 1 81 ? 23.787 37.330 30.753 1.00 9.66 104 ARG A N 1
ATOM 686 C CA . ARG A 1 81 ? 23.692 38.693 30.212 1.00 9.98 104 ARG A CA 1
ATOM 687 C C . ARG A 1 81 ? 23.548 38.607 28.708 1.00 12.26 104 ARG A C 1
ATOM 688 O O . ARG A 1 81 ? 23.970 37.629 28.077 1.00 11.22 104 ARG A O 1
ATOM 696 N N . GLU A 1 82 ? 22.928 39.624 28.129 1.00 11.40 105 GLU A N 1
ATOM 697 C CA . GLU A 1 82 ? 22.565 39.651 26.713 1.00 10.73 105 GLU A CA 1
ATOM 698 C C . GLU A 1 82 ? 23.765 39.611 25.829 1.00 13.21 105 GLU A C 1
ATOM 699 O O . GLU A 1 82 ? 23.781 38.855 24.860 1.00 13.73 105 GLU A O 1
ATOM 705 N N . GLU A 1 83 ? 24.758 40.464 26.106 1.00 10.93 106 GLU A N 1
ATOM 706 C CA . GLU A 1 83 ? 25.990 40.489 25.331 1.00 11.83 106 GLU A CA 1
ATOM 707 C C . GLU A 1 83 ? 27.000 39.615 26.035 1.00 14.24 106 GLU A C 1
ATOM 708 O O . GLU A 1 83 ? 27.662 40.052 26.984 1.00 15.84 106 GLU A O 1
ATOM 714 N N . SER A 1 84 ? 27.073 38.354 25.625 1.00 12.25 107 SER A N 1
ATOM 715 C CA . SER A 1 84 ? 28.012 37.395 26.200 1.00 12.48 107 SER A CA 1
ATOM 716 C C . SER A 1 84 ? 28.212 36.237 25.236 1.00 15.57 107 SER A C 1
ATOM 717 O O . SER A 1 84 ? 27.340 35.979 24.410 1.00 13.25 107 SER A O 1
ATOM 720 N N . PRO A 1 85 ? 29.303 35.464 25.358 1.00 14.07 108 PRO A N 1
ATOM 721 C CA . PRO A 1 85 ? 29.505 34.351 24.419 1.00 12.22 108 PRO A CA 1
ATOM 722 C C . PRO A 1 85 ? 28.404 33.273 24.494 1.00 13.23 108 PRO A C 1
ATOM 723 O O . PRO A 1 85 ? 27.968 32.777 23.460 1.00 13.16 108 PRO A O 1
ATOM 727 N N . PHE A 1 86 ? 27.894 32.937 25.695 1.00 12.73 109 PHE A N 1
ATOM 728 C CA . PHE A 1 86 ? 26.788 31.980 25.732 1.00 12.43 109 PHE A CA 1
ATOM 729 C C . PHE A 1 86 ? 25.574 32.525 24.954 1.00 14.52 109 PHE A C 1
ATOM 730 O O . PHE A 1 86 ? 24.902 31.796 24.213 1.00 12.75 109 PHE A O 1
ATOM 738 N N . SER A 1 87 ? 25.281 33.817 25.143 1.00 10.56 110 SER A N 1
ATOM 739 C CA . SER A 1 87 ? 24.144 34.437 24.499 1.00 9.72 110 SER A CA 1
ATOM 740 C C . SER A 1 87 ? 24.331 34.548 22.975 1.00 12.08 110 SER A C 1
ATOM 741 O O . SER A 1 87 ? 23.345 34.578 22.271 1.00 10.90 110 SER A O 1
ATOM 744 N N A THR A 1 88 ? 25.586 34.588 22.459 0.50 10.06 111 THR A N 1
ATOM 745 N N B THR A 1 88 ? 25.566 34.581 22.482 0.50 9.80 111 THR A N 1
ATOM 746 C CA A THR A 1 88 ? 25.759 34.615 20.994 0.50 9.91 111 THR A CA 1
ATOM 747 C CA B THR A 1 88 ? 25.793 34.630 21.041 0.50 9.54 111 THR A CA 1
ATOM 748 C C A THR A 1 88 ? 25.183 33.353 20.379 0.50 13.10 111 THR A C 1
ATOM 749 C C B THR A 1 88 ? 25.220 33.364 20.384 0.50 12.96 111 THR A C 1
ATOM 750 O O A THR A 1 88 ? 24.518 33.442 19.353 0.50 12.82 111 THR A O 1
ATOM 751 O O B THR A 1 88 ? 24.591 33.473 19.339 0.50 12.68 111 THR A O 1
ATOM 758 N N . LEU A 1 89 ? 25.411 32.186 20.993 1.00 10.69 112 LEU A N 1
ATOM 759 C CA . LEU A 1 89 ? 24.851 30.931 20.455 1.00 10.31 112 LEU A CA 1
ATOM 760 C C . LEU A 1 89 ? 23.314 30.944 20.605 1.00 11.44 112 LEU A C 1
ATOM 761 O O . LEU A 1 89 ? 22.590 30.640 19.652 1.00 10.80 112 LEU A O 1
ATOM 766 N N . ALA A 1 90 ? 22.810 31.332 21.774 1.00 9.78 113 ALA A N 1
ATOM 767 C CA . ALA A 1 90 ? 21.360 31.387 21.965 1.00 9.14 113 ALA A CA 1
ATOM 768 C C . ALA A 1 90 ? 20.711 32.343 20.962 1.00 10.33 113 ALA A C 1
ATOM 769 O O . ALA A 1 90 ? 19.635 32.044 20.459 1.00 9.68 113 ALA A O 1
ATOM 771 N N . ARG A 1 91 ? 21.382 33.463 20.625 1.00 9.99 114 ARG A N 1
ATOM 772 C CA . ARG A 1 91 ? 20.829 34.412 19.650 1.00 10.22 114 ARG A CA 1
ATOM 773 C C . ARG A 1 91 ? 20.755 33.783 18.267 1.00 10.96 114 ARG A C 1
ATOM 774 O O . ARG A 1 91 ? 19.759 33.984 17.571 1.00 9.81 114 ARG A O 1
ATOM 782 N N . ARG A 1 92 ? 21.795 33.029 17.850 1.00 9.80 115 ARG A N 1
ATOM 783 C CA . ARG A 1 92 ? 21.729 32.379 16.534 1.00 9.23 115 ARG A CA 1
ATOM 784 C C . ARG A 1 92 ? 20.571 31.379 16.507 1.00 11.19 115 ARG A C 1
ATOM 785 O O . ARG A 1 92 ? 19.888 31.251 15.494 1.00 10.51 115 ARG A O 1
ATOM 793 N N . ILE A 1 93 ? 20.339 30.682 17.621 1.00 9.27 116 ILE A N 1
ATOM 794 C CA . ILE A 1 93 ? 19.240 29.735 17.733 1.00 8.71 116 ILE A CA 1
ATOM 795 C C . ILE A 1 93 ? 17.904 30.480 17.711 1.00 10.57 116 ILE A C 1
ATOM 796 O O . ILE A 1 93 ? 16.978 30.028 17.043 1.00 10.29 116 ILE A O 1
ATOM 801 N N . GLU A 1 94 ? 17.807 31.624 18.397 1.00 8.63 117 GLU A N 1
ATOM 802 C CA . GLU A 1 94 ? 16.587 32.412 18.399 1.00 8.10 117 GLU A CA 1
ATOM 803 C C . GLU A 1 94 ? 16.267 32.890 16.983 1.00 9.4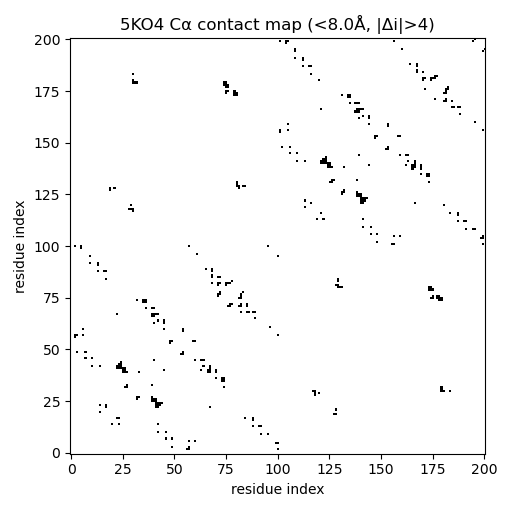8 117 GLU A C 1
ATOM 804 O O . GLU A 1 94 ? 15.116 32.848 16.551 1.00 9.47 117 GLU A O 1
ATOM 810 N N . ILE A 1 95 ? 17.292 33.349 16.259 1.00 9.56 118 ILE A N 1
ATOM 811 C CA . ILE A 1 95 ? 17.127 33.813 14.892 1.00 10.13 118 ILE A CA 1
ATOM 812 C C . ILE A 1 95 ? 16.583 32.685 14.052 1.00 11.07 118 ILE A C 1
ATOM 813 O O . ILE A 1 95 ? 15.631 32.883 13.306 1.00 11.49 118 ILE A O 1
ATOM 818 N N . ALA A 1 96 ? 17.152 31.486 14.193 1.00 9.81 119 ALA A N 1
ATOM 819 C CA . ALA A 1 96 ? 16.681 30.338 13.435 1.00 10.96 119 ALA A CA 1
ATOM 820 C C . ALA A 1 96 ? 15.262 29.983 13.751 1.00 12.99 119 ALA A C 1
ATOM 821 O O . ALA A 1 96 ? 14.463 29.816 12.835 1.00 13.08 119 ALA A O 1
ATOM 823 N N A MET A 1 97 ? 14.922 29.810 15.010 0.60 10.80 120 MET A N 1
ATOM 824 N N B MET A 1 97 ? 14.920 29.865 15.055 0.40 9.91 120 MET A N 1
ATOM 825 C CA A MET A 1 97 ? 13.562 29.379 15.295 0.60 9.69 120 MET A CA 1
ATOM 826 C CA B MET A 1 97 ? 13.568 29.456 15.439 0.40 9.06 120 MET A CA 1
ATOM 827 C C A MET A 1 97 ? 12.532 30.487 14.912 0.60 12.40 120 MET A C 1
ATOM 828 C C B MET A 1 97 ? 12.539 30.495 14.967 0.40 12.84 120 MET A C 1
ATOM 829 O O A MET A 1 97 ? 11.496 30.145 14.353 0.60 10.98 120 MET A O 1
ATOM 830 O O B MET A 1 97 ? 11.494 30.113 14.452 0.40 12.17 120 MET A O 1
ATOM 839 N N . GLU A 1 98 ? 12.864 31.788 15.063 1.00 10.39 121 GLU A N 1
ATOM 840 C CA . GLU A 1 98 ? 11.931 32.848 14.637 1.00 10.88 121 GLU A CA 1
ATOM 841 C C . GLU A 1 98 ? 11.752 32.847 13.101 1.00 13.04 121 GLU A C 1
ATOM 842 O O . GLU A 1 98 ? 10.632 33.011 12.610 1.00 13.92 121 GLU A O 1
ATOM 848 N N . ASP A 1 99 ? 12.825 32.556 12.347 1.00 10.39 122 ASP A N 1
ATOM 849 C CA . ASP A 1 99 ? 12.721 32.459 10.887 1.00 10.42 122 ASP A CA 1
ATOM 850 C C . ASP A 1 99 ? 11.813 31.316 10.471 1.00 14.43 122 ASP A C 1
ATOM 851 O O . ASP A 1 99 ? 11.208 31.375 9.397 1.00 16.16 122 ASP A O 1
ATOM 856 N N . LEU A 1 100 ? 11.797 30.230 11.251 1.00 10.69 123 LEU A N 1
ATOM 857 C CA . LEU A 1 100 ? 10.982 29.059 10.945 1.00 11.03 123 LEU A CA 1
ATOM 858 C C . LEU A 1 100 ? 9.548 29.202 11.470 1.00 14.44 123 LEU A C 1
ATOM 859 O O . LEU A 1 100 ? 8.641 28.780 10.768 1.00 14.81 123 LEU A O 1
ATOM 864 N N . PHE A 1 101 ? 9.325 29.857 12.630 1.00 12.72 124 PHE A N 1
ATOM 865 C CA . PHE A 1 101 ? 7.946 30.016 13.128 1.00 12.67 124 PHE A CA 1
ATOM 866 C C . PHE A 1 101 ? 7.093 30.778 12.132 1.00 19.42 124 PHE A C 1
ATOM 867 O O . PHE A 1 101 ? 5.927 30.441 11.959 1.00 19.69 124 PHE A O 1
ATOM 875 N N . VAL A 1 102 ? 7.626 31.878 11.578 1.00 19.35 125 VAL A N 1
ATOM 876 C CA . VAL A 1 102 ? 6.872 32.719 10.621 1.00 22.68 125 VAL A CA 1
ATOM 877 C C . VAL A 1 102 ? 6.465 31.910 9.413 1.00 31.16 125 VAL A C 1
ATOM 878 O O . VAL A 1 102 ? 5.341 32.038 8.938 1.00 32.67 125 VAL A O 1
ATOM 882 N N . THR A 1 103 ? 7.394 31.101 8.903 1.00 28.50 126 THR A N 1
ATOM 883 C CA . THR A 1 103 ? 7.241 30.316 7.690 1.00 29.26 126 THR A CA 1
ATOM 884 C C . THR A 1 103 ? 6.373 29.058 7.894 1.00 32.22 126 THR A C 1
ATOM 885 O O . THR A 1 103 ? 5.599 28.718 7.004 1.00 34.23 126 THR A O 1
ATOM 889 N N . GLU A 1 104 ? 6.558 28.334 9.022 1.00 23.91 127 GLU A N 1
ATOM 890 C CA . GLU A 1 104 ? 5.909 27.032 9.269 1.00 22.09 127 GLU A CA 1
ATOM 891 C C . GLU A 1 104 ? 4.687 27.088 10.172 1.00 28.32 127 GLU A C 1
ATOM 892 O O . GLU A 1 104 ? 3.832 26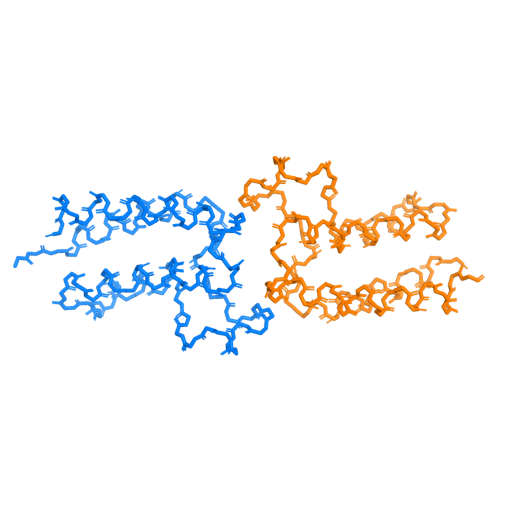.216 10.051 1.00 31.22 127 GLU A O 1
ATOM 898 N N . LEU A 1 105 ? 4.688 27.966 11.181 1.00 24.28 128 LEU A N 1
ATOM 899 C CA . LEU A 1 105 ? 3.595 28.070 12.156 1.00 26.91 128 LEU A CA 1
ATOM 900 C C . LEU A 1 105 ? 2.846 29.374 11.938 1.00 67.77 128 LEU A C 1
ATOM 901 O O . LEU A 1 105 ? 1.665 29.350 11.627 1.00 43.26 128 LEU A O 1
ATOM 906 C C . SER B 1 6 ? 56.513 20.053 49.418 0.50 24.75 29 SER B C 1
ATOM 907 O O . SER B 1 6 ? 56.632 20.823 50.369 0.50 24.87 29 SER B O 1
ATOM 908 N N . PHE B 1 7 ? 56.063 20.445 48.218 1.00 19.87 30 PHE B N 1
ATOM 909 C CA . PHE B 1 7 ? 54.929 21.365 48.081 1.00 17.56 30 PHE B CA 1
ATOM 910 C C . PHE B 1 7 ? 53.733 20.712 47.351 1.00 17.86 30 PHE B C 1
ATOM 911 O O . PHE B 1 7 ? 52.665 21.320 47.315 1.00 14.83 30 PHE B O 1
ATOM 919 N N . TYR B 1 8 ? 53.882 19.480 46.780 1.00 16.25 31 TYR B N 1
ATOM 920 C CA . TYR B 1 8 ? 52.774 18.853 46.052 1.00 16.20 31 TYR B CA 1
ATOM 921 C C . TYR B 1 8 ? 51.589 18.544 46.959 1.00 17.85 31 TYR B C 1
ATOM 922 O O . TYR B 1 8 ? 50.449 18.696 46.528 1.00 17.82 31 TYR B O 1
ATOM 931 N N . LYS B 1 9 ? 51.831 18.093 48.192 1.00 15.93 32 LYS B N 1
ATOM 932 C CA . LYS B 1 9 ? 50.726 17.792 49.092 1.00 15.99 32 LYS B CA 1
ATOM 933 C C . LYS B 1 9 ? 49.857 19.040 49.297 1.00 14.94 32 LYS B C 1
ATOM 934 O O . LYS B 1 9 ? 48.637 18.959 49.196 1.00 16.78 32 LYS B O 1
ATOM 940 N N . GLN B 1 10 ? 50.488 20.192 49.500 1.00 13.65 33 GLN B N 1
ATOM 941 C CA . GLN B 1 10 ? 49.771 21.452 49.687 1.00 12.82 33 GLN B CA 1
ATOM 942 C C . GLN B 1 10 ? 49.019 21.848 48.421 1.00 14.36 33 GLN B C 1
ATOM 943 O O . GLN B 1 10 ? 47.870 22.262 48.501 1.00 14.41 33 GLN B O 1
ATOM 949 N N . CYS B 1 11 ? 49.663 21.759 47.255 1.00 12.54 34 CYS B N 1
ATOM 950 C CA . CYS B 1 11 ? 49.003 22.100 45.991 1.00 11.50 34 CYS B CA 1
ATOM 951 C C . CYS B 1 11 ? 47.792 21.194 45.739 1.00 12.94 34 CYS B C 1
ATOM 952 O O . CYS B 1 11 ? 46.713 21.678 45.374 1.00 12.72 34 CYS B O 1
ATOM 955 N N . ARG B 1 12 ? 47.959 19.873 45.968 1.00 13.61 35 ARG B N 1
ATOM 956 C CA . ARG B 1 12 ? 46.855 18.926 45.810 1.00 13.96 35 ARG B CA 1
ATOM 957 C C . ARG B 1 12 ? 45.690 19.277 46.750 1.00 14.71 35 ARG B C 1
ATOM 958 O O . ARG B 1 12 ? 44.539 19.235 46.331 1.00 16.25 35 ARG B O 1
ATOM 966 N N A SER B 1 13 ? 46.010 19.659 47.997 0.50 13.89 36 SER B N 1
ATOM 967 N N B SER B 1 13 ? 45.979 19.659 48.009 0.50 12.62 36 SER B N 1
ATOM 968 C CA A SER B 1 13 ? 45.019 20.038 48.995 0.50 14.13 36 SER B CA 1
ATOM 969 C CA B SER B 1 13 ? 44.903 20.000 48.942 0.50 12.16 36 SER B CA 1
ATOM 970 C C A SER B 1 13 ? 44.241 21.291 48.565 0.50 15.61 36 SER B C 1
ATOM 971 C C B SER B 1 13 ? 44.192 21.291 48.520 0.50 13.97 36 SER B C 1
ATOM 972 O O A SER B 1 13 ? 43.021 21.325 48.701 0.50 16.02 36 SER B O 1
ATOM 973 O O B SER B 1 13 ? 42.965 21.349 48.596 0.50 13.24 36 SER B O 1
ATOM 978 N N . ILE B 1 14 ? 44.933 22.292 47.995 1.00 12.24 37 ILE B N 1
ATOM 979 C CA . ILE B 1 14 ? 44.298 23.537 47.550 1.00 11.59 37 ILE B CA 1
ATOM 980 C C . ILE B 1 14 ? 43.397 23.258 46.353 1.00 12.00 37 ILE B C 1
ATOM 981 O O . ILE B 1 14 ? 42.286 23.793 46.259 1.00 11.92 37 ILE B O 1
ATOM 986 N N . LEU B 1 15 ? 43.868 22.410 45.423 1.00 10.99 38 LEU B N 1
ATOM 987 C CA . LEU B 1 15 ? 43.047 22.075 44.289 1.00 11.33 38 LEU B CA 1
ATOM 988 C C . LEU B 1 15 ? 41.751 21.345 44.748 1.00 13.43 38 LEU B C 1
ATOM 989 O O . LEU B 1 15 ? 40.689 21.602 44.204 1.00 12.66 38 LEU B O 1
ATOM 994 N N A HIS B 1 16 ? 41.851 20.470 45.757 0.50 14.00 39 HIS B N 1
ATOM 995 N N B HIS B 1 16 ? 41.848 20.465 45.749 0.50 13.62 39 HIS B N 1
ATOM 996 C CA A HIS B 1 16 ? 40.680 19.762 46.292 0.50 15.64 39 HIS B CA 1
ATOM 997 C CA B HIS B 1 16 ? 40.659 19.782 46.279 0.50 15.09 39 HIS B CA 1
ATOM 998 C C A HIS B 1 16 ? 39.667 20.762 46.883 0.50 18.00 39 HIS B C 1
ATOM 999 C C B HIS B 1 16 ? 39.659 20.793 46.851 0.50 17.38 39 HIS B C 1
ATOM 1000 O O A HIS B 1 16 ? 38.463 20.602 46.687 0.50 18.11 39 HIS B O 1
ATOM 1001 O O B HIS B 1 16 ? 38.456 20.658 46.632 0.50 16.95 39 HIS B O 1
ATOM 1014 N N . VAL B 1 17 ? 40.160 21.837 47.532 1.00 14.64 40 VAL B N 1
ATOM 1015 C CA . VAL B 1 17 ? 39.297 22.885 48.088 1.00 14.43 40 VAL B CA 1
ATOM 1016 C C . VAL B 1 17 ? 38.537 23.599 46.967 1.00 16.47 40 VAL B C 1
ATOM 1017 O O . VAL B 1 17 ? 37.316 23.699 47.036 1.00 17.71 40 VAL B O 1
ATOM 1021 N N . VAL B 1 18 ? 39.234 24.067 45.908 1.00 12.66 41 VAL B N 1
ATOM 1022 C CA . VAL B 1 18 ? 38.529 24.820 44.879 1.00 12.81 41 VAL B CA 1
ATOM 1023 C C . VAL B 1 18 ? 37.577 23.906 44.117 1.00 14.48 41 VAL B C 1
ATOM 1024 O O . VAL B 1 18 ? 36.514 24.365 43.717 1.00 14.43 41 VAL B O 1
ATOM 1028 N N . MET B 1 19 ? 37.933 22.631 43.928 1.00 13.84 42 MET B N 1
ATOM 1029 C CA . MET B 1 19 ? 37.064 21.711 43.191 1.00 14.20 42 MET B CA 1
ATOM 1030 C C . MET B 1 19 ? 35.784 21.461 43.977 1.00 19.22 42 MET B C 1
ATOM 1031 O O . MET B 1 19 ? 34.717 21.382 43.372 1.00 19.40 42 MET B O 1
ATOM 1036 N N . ASP B 1 20 ? 35.854 21.480 45.313 1.00 17.02 43 ASP B N 1
ATOM 1037 C CA . ASP B 1 20 ? 34.643 21.343 46.143 1.00 17.95 43 ASP B CA 1
ATOM 1038 C C . ASP B 1 20 ? 33.812 22.625 46.141 1.00 21.10 43 ASP B C 1
ATOM 1039 O O . ASP B 1 20 ? 32.577 22.546 46.169 1.00 22.20 43 ASP B O 1
ATOM 1044 N N . LEU B 1 21 ? 34.467 23.811 46.149 1.00 16.01 44 LEU B N 1
ATOM 1045 C CA . LEU B 1 21 ? 33.765 25.097 46.076 1.00 15.49 44 LEU B CA 1
ATOM 1046 C C . LEU B 1 21 ? 32.992 25.205 44.772 1.00 17.84 44 LEU B C 1
ATOM 1047 O O . LEU B 1 21 ? 31.925 25.815 44.736 1.00 18.46 44 LEU B O 1
ATOM 1052 N N . ASP B 1 22 ? 33.549 24.649 43.696 1.00 15.38 45 ASP B N 1
ATOM 1053 C CA . ASP B 1 22 ? 32.908 24.610 42.398 1.00 14.69 45 ASP B CA 1
ATOM 1054 C C . ASP B 1 22 ? 31.966 23.395 42.438 1.00 19.25 45 ASP B C 1
ATOM 1055 O O . ASP B 1 22 ? 32.283 22.337 41.901 1.00 16.99 45 ASP B O 1
ATOM 1060 N N A ARG B 1 23 ? 30.804 23.568 43.096 0.60 19.13 46 ARG B N 1
ATOM 1061 N N B ARG B 1 23 ? 30.808 23.562 43.097 0.40 18.28 46 ARG B N 1
ATOM 1062 C CA A ARG B 1 23 ? 29.835 22.486 43.356 0.60 20.37 46 ARG B CA 1
ATOM 1063 C CA B ARG B 1 23 ? 29.856 22.471 43.375 0.40 19.16 46 ARG B CA 1
ATOM 1064 C C A ARG B 1 23 ? 29.408 21.741 42.104 0.60 23.51 46 ARG B C 1
ATOM 1065 C C B ARG B 1 23 ? 29.374 21.739 42.119 0.40 22.69 46 ARG B C 1
ATOM 1066 O O A ARG B 1 23 ? 29.320 20.515 42.125 0.60 24.05 46 ARG B O 1
ATOM 1067 O O B ARG B 1 23 ? 29.235 20.518 42.152 0.40 22.76 46 ARG B O 1
ATOM 1082 N N . ASP B 1 24 ? 29.097 22.472 41.032 1.00 18.67 47 ASP B N 1
ATOM 1083 C CA . ASP B 1 24 ? 28.608 21.877 39.793 1.00 18.32 47 ASP B CA 1
ATOM 1084 C C . ASP B 1 24 ? 29.745 21.600 38.792 1.00 19.46 47 ASP B C 1
ATOM 1085 O O . ASP B 1 24 ? 29.481 21.189 37.673 1.00 19.61 47 ASP B O 1
ATOM 1090 N N . GLY B 1 25 ? 30.997 21.844 39.193 1.00 17.80 48 GLY B N 1
ATOM 1091 C CA . GLY B 1 25 ? 32.161 21.568 38.356 1.00 16.48 48 GLY B CA 1
ATOM 1092 C C . GLY B 1 25 ? 32.194 22.336 37.048 1.00 16.55 48 GLY B C 1
ATOM 1093 O O . GLY B 1 25 ? 32.640 21.803 36.033 1.00 17.00 48 GLY B O 1
ATOM 1094 N N . ILE B 1 26 ? 31.792 23.625 37.074 1.00 13.47 49 ILE B N 1
ATOM 1095 C CA . ILE B 1 26 ? 31.749 24.407 35.842 1.00 12.87 49 ILE B CA 1
ATOM 1096 C C . ILE B 1 26 ? 33.159 24.714 35.324 1.00 14.35 49 ILE B C 1
ATOM 1097 O O . ILE B 1 26 ? 33.297 25.005 34.139 1.00 14.58 49 ILE B O 1
ATOM 1102 N N . PHE B 1 27 ? 34.205 24.665 36.190 1.00 11.45 50 PHE B N 1
ATOM 1103 C CA . PHE B 1 27 ? 35.573 24.913 35.747 1.00 10.61 50 PHE B CA 1
ATOM 1104 C C . PHE B 1 27 ? 36.407 23.634 35.766 1.00 13.34 50 PHE B C 1
ATOM 1105 O O . PHE B 1 27 ? 37.620 23.710 35.633 1.00 11.76 50 PHE B O 1
ATOM 1113 N N . ALA B 1 28 ? 35.774 22.463 35.933 1.00 12.69 51 ALA B N 1
ATOM 1114 C CA . ALA B 1 28 ? 36.503 21.206 36.102 1.00 12.21 51 ALA B CA 1
ATOM 1115 C C . ALA B 1 28 ? 36.919 20.547 34.803 1.00 13.30 51 ALA B C 1
ATOM 1116 O O . ALA B 1 28 ? 37.930 19.848 34.792 1.00 12.84 51 ALA B O 1
ATOM 1118 N N . ARG B 1 29 ? 36.114 20.667 33.759 1.00 11.95 52 ARG B N 1
ATOM 1119 C CA . ARG B 1 29 ? 36.346 19.947 32.521 1.00 11.66 52 ARG B CA 1
ATOM 1120 C C . ARG B 1 29 ? 36.717 20.875 31.384 1.00 14.75 52 ARG B C 1
ATOM 1121 O O . ARG B 1 29 ? 36.582 22.098 31.485 1.00 14.05 52 ARG B O 1
ATOM 1129 N N . ASP B 1 30 ? 37.203 20.290 30.301 1.00 13.46 53 ASP B N 1
ATOM 1130 C CA . ASP B 1 30 ? 37.630 21.035 29.132 1.00 13.52 53 ASP B CA 1
ATOM 1131 C C . ASP B 1 30 ? 36.503 21.944 28.630 1.00 16.50 53 ASP B C 1
ATOM 1132 O O . ASP B 1 30 ? 35.443 21.448 28.244 1.00 16.33 53 ASP B O 1
ATOM 1137 N N . PRO B 1 31 ? 36.729 23.279 28.617 1.00 13.99 54 PRO B N 1
ATOM 1138 C CA . PRO B 1 31 ? 35.689 24.218 28.165 1.00 13.74 54 PRO B CA 1
ATOM 1139 C C . PRO B 1 31 ? 35.768 24.591 26.680 1.00 18.30 54 PRO B C 1
ATOM 1140 O O . PRO B 1 31 ? 34.998 25.437 26.232 1.00 15.86 54 PRO B O 1
ATOM 1144 N N A SER B 1 32 ? 36.684 23.982 25.929 0.50 16.12 55 SER B N 1
ATOM 1145 N N B SER B 1 32 ? 36.710 23.987 25.923 0.50 17.65 55 SER B N 1
ATOM 1146 C CA A SER B 1 32 ? 37.010 24.414 24.580 0.50 15.60 55 SER B CA 1
ATOM 1147 C CA B SER B 1 32 ? 37.008 24.375 24.542 0.50 17.95 55 SER B CA 1
ATOM 1148 C C A SER B 1 32 ? 35.841 24.271 23.566 0.50 21.37 55 SER B C 1
ATOM 1149 C C B SER B 1 32 ? 35.794 24.323 23.598 0.50 22.19 55 SER B C 1
ATOM 1150 O O A SER B 1 32 ? 35.855 24.990 22.566 0.50 21.94 55 SER B O 1
ATOM 1151 O O B SER B 1 32 ? 35.755 25.111 22.651 0.50 22.38 55 SER B O 1
ATOM 1156 N N . LYS B 1 33 ? 34.813 23.430 23.843 1.00 19.21 56 LYS B N 1
ATOM 1157 C CA . LYS B 1 33 ? 33.640 23.311 22.943 1.00 20.89 56 LYS B CA 1
ATOM 1158 C C . LYS B 1 33 ? 32.540 24.345 23.280 1.00 23.87 56 LYS B C 1
ATOM 1159 O O . LYS B 1 33 ? 31.534 24.402 22.567 1.00 23.88 56 LYS B O 1
ATOM 1165 N N . LEU B 1 34 ? 32.724 25.181 24.326 1.00 17.97 57 LEU B N 1
ATOM 1166 C CA . LEU B 1 34 ? 31.762 26.246 24.629 1.00 16.36 57 LEU B CA 1
ATOM 1167 C C . LEU B 1 34 ? 31.754 27.285 23.489 1.00 18.16 57 LEU B C 1
ATOM 1168 O O . LEU B 1 34 ? 32.730 27.398 22.731 1.00 17.19 57 LEU B O 1
ATOM 1173 N N . PRO B 1 35 ? 30.649 28.051 23.341 1.00 16.21 58 PRO B N 1
ATOM 1174 C CA . PRO B 1 35 ? 30.538 28.950 22.181 1.00 16.28 58 PRO B CA 1
ATOM 1175 C C . PRO B 1 35 ? 31.700 29.932 22.030 1.00 18.70 58 PRO B C 1
ATOM 1176 O O . PRO B 1 35 ? 31.982 30.710 22.940 1.00 17.03 58 PRO B O 1
ATOM 1180 N N . ASP B 1 36 ? 32.408 29.843 20.885 1.00 17.19 59 ASP B N 1
ATOM 1181 C CA . ASP B 1 36 ? 33.536 30.720 20.530 1.00 16.45 59 ASP B CA 1
ATOM 1182 C C . ASP B 1 36 ? 34.667 30.695 21.580 1.00 17.97 59 ASP B C 1
ATOM 1183 O O . ASP B 1 36 ? 35.462 31.627 21.630 1.00 18.60 59 ASP B O 1
ATOM 1188 N N . TYR B 1 37 ? 34.761 29.642 22.373 1.00 15.30 60 TYR B N 1
ATOM 1189 C CA . TY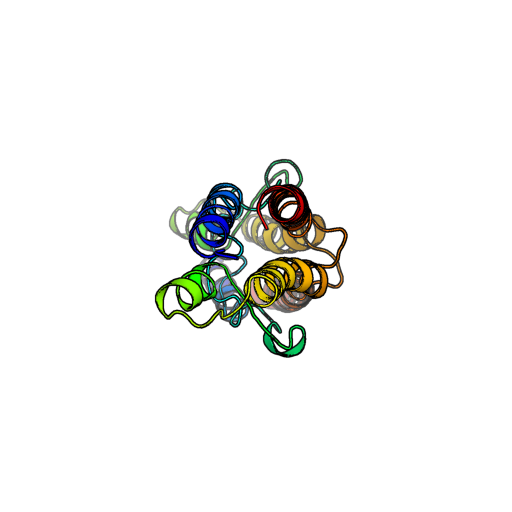R B 1 37 ? 35.738 29.619 23.465 1.00 14.57 60 TYR B CA 1
ATOM 1190 C C . TYR B 1 37 ? 37.166 29.758 22.963 1.00 18.18 60 TYR B C 1
ATOM 1191 O O . TYR B 1 37 ? 37.935 30.539 23.525 1.00 17.36 60 TYR B O 1
ATOM 1200 N N . ARG B 1 38 ? 37.521 29.026 21.912 1.00 16.34 61 ARG B N 1
ATOM 1201 C CA . ARG B 1 38 ? 38.888 29.053 21.394 1.00 17.35 61 ARG B CA 1
ATOM 1202 C C . ARG B 1 38 ? 39.214 30.394 20.668 1.00 22.46 61 ARG B C 1
ATOM 1203 O O . ARG B 1 38 ? 40.380 30.768 20.599 1.00 23.16 61 ARG B O 1
ATOM 1211 N N A MET B 1 39 ? 38.209 31.112 20.184 0.50 19.87 62 MET B N 1
ATOM 1212 N N B MET B 1 39 ? 38.181 31.123 20.191 0.50 20.30 62 MET B N 1
ATOM 1213 C CA A MET B 1 39 ? 38.433 32.423 19.584 0.50 20.90 62 MET B CA 1
ATOM 1214 C CA B MET B 1 39 ? 38.347 32.435 19.543 0.50 21.47 62 MET B CA 1
ATOM 1215 C C A MET B 1 39 ? 38.769 33.441 20.687 0.50 22.38 62 MET B C 1
ATOM 1216 C C B MET B 1 39 ? 38.524 33.565 20.585 0.50 22.72 62 MET B C 1
ATOM 1217 O O A MET B 1 39 ? 39.651 34.279 20.506 0.50 22.66 62 MET B O 1
ATOM 1218 O O B MET B 1 39 ? 38.987 34.649 20.234 0.50 22.99 62 MET B O 1
ATOM 1227 N N . ILE B 1 40 ? 38.091 33.335 21.844 1.00 16.18 63 ILE B N 1
ATOM 1228 C CA . ILE B 1 40 ? 38.196 34.323 22.904 1.00 15.26 63 ILE B CA 1
ATOM 1229 C C . ILE B 1 40 ? 39.350 34.028 23.888 1.00 15.16 63 ILE B C 1
ATOM 1230 O O . ILE B 1 40 ? 39.995 34.966 24.364 1.00 16.55 63 ILE B O 1
ATOM 1235 N N . ILE B 1 41 ? 39.559 32.746 24.253 1.00 12.06 64 ILE B N 1
ATOM 1236 C CA . ILE B 1 41 ? 40.506 32.380 25.291 1.00 10.60 64 ILE B CA 1
ATOM 1237 C C . ILE B 1 41 ? 41.729 31.728 24.679 1.00 14.65 64 ILE B C 1
ATOM 1238 O O . ILE B 1 41 ? 41.637 30.642 24.130 1.00 14.66 64 ILE B O 1
ATOM 1243 N N A SER B 1 42 ? 42.888 32.348 24.870 0.50 12.01 65 SER B N 1
ATOM 1244 N N B SER B 1 42 ? 42.879 32.400 24.771 0.50 13.77 65 SER B N 1
ATOM 1245 C CA A SER B 1 42 ? 44.140 31.865 24.299 0.50 11.82 65 SER B CA 1
ATOM 1246 C CA B SER B 1 42 ? 44.119 31.908 24.168 0.50 14.38 65 SER B CA 1
ATOM 1247 C C A SER B 1 42 ? 44.637 30.575 24.965 0.50 12.55 65 SER B C 1
ATOM 1248 C C B SER B 1 42 ? 44.737 30.714 24.925 0.50 17.16 65 SER B C 1
ATOM 1249 O O A SER B 1 42 ? 45.105 29.673 24.262 0.50 12.10 65 SER B O 1
ATOM 1250 O O B SER B 1 42 ? 45.598 30.044 24.360 0.50 16.57 65 SER B O 1
ATOM 1255 N N A HIS B 1 43 ? 44.521 30.471 26.301 0.50 9.74 66 HIS B N 1
ATOM 1256 N N B HIS B 1 43 ? 44.357 30.478 26.194 0.50 14.90 66 HIS B N 1
ATOM 1257 C CA A HIS B 1 43 ? 45.058 29.327 27.018 0.50 9.26 66 HIS B CA 1
ATOM 1258 C CA B HIS B 1 43 ? 44.967 29.404 26.965 0.50 15.08 66 HIS B CA 1
ATOM 1259 C C A HIS B 1 43 ? 44.004 28.689 27.938 0.50 11.10 66 HIS B C 1
ATOM 1260 C C B HIS B 1 43 ? 43.948 28.759 27.914 0.50 15.06 66 HIS B C 1
ATOM 1261 O O A HIS B 1 43 ? 44.032 28.870 29.159 0.50 10.46 66 HIS B O 1
ATOM 1262 O O B HIS B 1 43 ? 43.992 28.961 29.128 0.50 14.75 66 HIS B O 1
ATOM 1275 N N . PRO B 1 44 ? 43.100 27.874 27.374 1.00 12.09 67 PRO B N 1
ATOM 1276 C CA . PRO B 1 44 ? 42.101 27.205 28.215 1.00 11.55 67 PRO B CA 1
ATOM 1277 C C . PRO B 1 44 ? 42.730 26.380 29.338 1.00 12.05 67 PRO B C 1
ATOM 1278 O O . PRO B 1 44 ? 43.818 25.798 29.166 1.00 12.88 67 PRO B O 1
ATOM 1282 N N . MET B 1 45 ? 42.093 26.383 30.499 1.00 10.21 68 MET B N 1
ATOM 1283 C CA . MET B 1 45 ? 42.601 25.665 31.660 1.00 9.49 68 MET B CA 1
ATOM 1284 C C . MET B 1 45 ? 41.440 25.218 32.506 1.00 11.68 68 MET B C 1
ATOM 1285 O O . MET B 1 45 ? 40.417 25.902 32.546 1.00 11.43 68 MET B O 1
ATOM 1290 N N . TRP B 1 46 ? 41.560 24.055 33.145 1.00 9.92 69 TRP B N 1
ATOM 1291 C CA . TRP B 1 46 ? 40.450 23.501 33.902 1.00 10.04 69 TRP B CA 1
ATOM 1292 C C . TRP B 1 46 ? 40.979 22.595 35.005 1.00 11.20 69 TRP B C 1
ATOM 1293 O O . TRP B 1 46 ? 42.128 22.152 34.951 1.00 10.62 69 TRP B O 1
ATOM 1304 N N . TRP B 1 47 ? 40.185 22.394 36.069 1.00 10.52 70 TRP B N 1
ATOM 1305 C CA . TRP B 1 47 ? 40.703 21.698 37.240 1.00 10.72 70 TRP B CA 1
ATOM 1306 C C . TRP B 1 47 ? 41.251 20.313 36.920 1.00 12.03 70 TRP B C 1
ATOM 1307 O O . TRP B 1 47 ? 42.291 19.943 37.474 1.00 12.25 70 TRP B O 1
ATOM 1318 N N . ASP B 1 48 ? 40.560 19.529 36.076 1.00 11.17 71 ASP B N 1
ATOM 1319 C CA . ASP B 1 48 ? 41.010 18.152 35.822 1.00 11.32 71 ASP B CA 1
ATOM 1320 C C . ASP B 1 48 ? 42.369 18.142 35.117 1.00 13.03 71 ASP B C 1
ATOM 1321 O O . ASP B 1 48 ? 43.150 17.218 35.325 1.00 13.83 71 ASP B O 1
ATOM 1326 N N . LEU B 1 49 ? 42.675 19.167 34.317 1.00 10.35 72 LEU B N 1
ATOM 1327 C CA . LEU B 1 49 ? 43.991 19.237 33.687 1.00 10.38 72 LEU B CA 1
ATOM 1328 C C . LEU B 1 49 ? 45.061 19.561 34.741 1.00 11.79 72 LEU B C 1
ATOM 1329 O O . LEU B 1 49 ? 46.137 18.966 34.730 1.00 11.53 72 LEU B O 1
ATOM 1334 N N . ILE B 1 50 ? 44.757 20.482 35.671 1.00 9.87 73 ILE B N 1
ATOM 1335 C CA . ILE B 1 50 ? 45.702 20.810 36.726 1.00 9.12 73 ILE B CA 1
ATOM 1336 C C . ILE B 1 50 ? 45.936 19.568 37.580 1.00 11.59 73 ILE B C 1
ATOM 1337 O O . ILE B 1 50 ? 47.071 19.295 37.943 1.00 11.09 73 ILE B O 1
ATOM 1342 N N A LYS B 1 51 ? 44.881 18.818 37.902 0.60 11.16 74 LYS B N 1
ATOM 1343 N N B LYS B 1 51 ? 44.854 18.822 37.900 0.40 10.67 74 LYS B N 1
ATOM 1344 C CA A LYS B 1 51 ? 45.043 17.600 38.688 0.60 11.88 74 LYS B CA 1
ATOM 1345 C CA B LYS B 1 51 ? 44.933 17.580 38.674 0.40 11.37 74 LYS B CA 1
ATOM 1346 C C A LYS B 1 51 ? 45.944 16.617 37.937 0.60 14.16 74 LYS B C 1
ATOM 1347 C C B LYS B 1 51 ? 45.836 16.563 37.961 0.40 15.12 74 LYS B C 1
ATOM 1348 O O A LYS B 1 51 ? 46.878 16.064 38.522 0.60 13.98 74 LYS B O 1
ATOM 1349 O O B LYS B 1 51 ? 46.655 15.916 38.606 0.40 15.78 74 LYS B O 1
ATOM 1359 N N . ALA B 1 52 ? 45.728 16.471 36.629 1.00 12.51 75 ALA B N 1
ATOM 1360 C CA . ALA B 1 52 ? 46.562 15.556 35.843 1.00 12.93 75 ALA B CA 1
ATOM 1361 C C . ALA B 1 52 ? 48.009 16.036 35.805 1.00 14.97 75 ALA B C 1
ATOM 1362 O O . ALA B 1 52 ? 48.924 15.218 35.897 1.00 15.23 75 ALA B O 1
ATOM 1364 N N . ARG B 1 53 ? 48.239 17.355 35.726 1.00 12.18 76 ARG B N 1
ATOM 1365 C CA . ARG B 1 53 ? 49.595 17.873 35.720 1.00 12.24 76 ARG B CA 1
ATOM 1366 C C . ARG B 1 53 ? 50.295 17.609 37.056 1.00 14.85 76 ARG B C 1
ATOM 1367 O O . ARG B 1 53 ? 51.495 17.317 37.058 1.00 14.34 76 ARG B O 1
ATOM 1375 N N . LEU B 1 54 ? 49.539 17.620 38.184 1.00 12.78 77 LEU B N 1
ATOM 1376 C CA . LEU B 1 54 ? 50.106 17.265 39.466 1.00 14.04 77 LEU B CA 1
ATOM 1377 C C . LEU B 1 54 ? 50.460 15.776 39.486 1.00 17.01 77 LEU B C 1
ATOM 1378 O O . LEU B 1 54 ? 51.549 15.432 39.942 1.00 18.03 77 LEU B O 1
ATOM 1383 N N . THR B 1 55 ? 49.586 14.887 38.947 1.00 16.35 78 THR B N 1
ATOM 1384 C CA . THR B 1 55 ? 49.881 13.432 38.934 1.00 18.86 78 THR B CA 1
ATOM 1385 C C . THR B 1 55 ? 51.088 13.104 38.050 1.00 23.36 78 THR B C 1
ATOM 1386 O O . THR B 1 55 ? 51.781 12.122 38.319 1.00 25.07 78 THR B O 1
ATOM 1390 N N . ARG B 1 56 ? 51.333 13.925 37.004 1.00 17.92 79 ARG B N 1
ATOM 1391 C CA . ARG B 1 56 ? 52.395 13.740 35.990 1.00 18.56 79 ARG B CA 1
ATOM 1392 C C . ARG B 1 56 ? 53.714 14.457 36.409 1.00 19.55 79 ARG B C 1
ATOM 1393 O O . ARG B 1 56 ? 54.688 14.445 35.643 1.00 19.40 79 ARG B O 1
ATOM 1401 N N . TYR B 1 57 ? 53.702 15.147 37.552 1.00 14.58 80 TYR B N 1
ATOM 1402 C CA . TYR B 1 57 ? 54.813 15.936 38.082 1.00 14.26 80 TYR B CA 1
ATOM 1403 C C . TYR B 1 57 ? 55.299 16.981 37.051 1.00 17.82 80 TYR B C 1
ATOM 1404 O O . TYR B 1 57 ? 56.497 17.155 36.855 1.00 18.50 80 TYR B O 1
ATOM 1413 N N . GLU B 1 58 ? 54.360 17.699 36.425 1.00 14.30 81 GLU B N 1
ATOM 1414 C CA . GLU B 1 58 ? 54.716 18.729 35.451 1.00 14.11 81 GLU B CA 1
ATOM 1415 C C . GLU B 1 58 ? 55.143 20.032 36.147 1.00 18.06 81 GLU B C 1
ATOM 1416 O O . GLU B 1 58 ? 55.903 20.804 35.563 1.00 19.92 81 GLU B O 1
ATOM 1422 N N . TYR B 1 59 ? 54.649 20.297 37.364 1.00 13.16 82 TYR B N 1
ATOM 1423 C CA . TYR B 1 59 ? 55.005 21.511 38.102 1.00 12.64 82 TYR B CA 1
ATOM 1424 C C . TYR B 1 59 ? 56.297 21.307 38.884 1.00 16.73 82 TYR B C 1
ATOM 1425 O O . TYR B 1 59 ? 56.414 20.346 39.650 1.00 17.75 82 TYR B O 1
ATOM 1434 N N . THR B 1 60 ? 57.253 22.221 38.738 1.00 13.02 83 THR B N 1
ATOM 1435 C CA . THR B 1 60 ? 58.514 22.117 39.462 1.00 12.68 83 THR B CA 1
ATOM 1436 C C . THR B 1 60 ? 58.631 23.167 40.546 1.00 15.48 83 THR B C 1
ATOM 1437 O O . THR B 1 60 ? 59.629 23.194 41.272 1.00 16.34 83 THR B O 1
ATOM 1441 N N . SER B 1 61 ? 57.596 23.993 40.710 1.00 13.49 84 SER B N 1
ATOM 1442 C CA . SER B 1 61 ? 57.572 24.979 41.763 1.00 13.11 84 SER B CA 1
ATOM 1443 C C . SER B 1 61 ? 56.143 25.301 42.093 1.00 14.01 84 SER B C 1
ATOM 1444 O O . SER B 1 61 ? 55.265 25.170 41.222 1.00 13.99 84 SER B O 1
ATOM 1447 N N . PRO B 1 62 ? 55.880 25.844 43.291 1.00 12.39 85 PRO B N 1
ATOM 1448 C CA . PRO B 1 62 ? 54.523 26.296 43.580 1.00 12.43 85 PRO B CA 1
ATOM 1449 C C . PRO B 1 62 ? 54.026 27.366 42.594 1.00 13.27 85 PRO B C 1
ATOM 1450 O O . PRO B 1 62 ? 52.846 27.358 42.254 1.00 12.39 85 PRO B O 1
ATOM 1454 N N A SER B 1 63 ? 54.918 28.265 42.128 0.30 10.72 86 SER B N 1
ATOM 1455 N N B SER B 1 63 ? 54.901 28.278 42.135 0.30 10.24 86 SER B N 1
ATOM 1456 N N C SER B 1 63 ? 54.926 28.259 42.125 0.40 11.77 86 SER B N 1
ATOM 1457 C CA A SER B 1 63 ? 54.535 29.338 41.201 0.30 9.98 86 SER B CA 1
ATOM 1458 C CA B SER B 1 63 ? 54.463 29.349 41.234 0.30 9.14 86 SER B CA 1
ATOM 1459 C CA C SER B 1 63 ? 54.564 29.338 41.200 0.40 11.38 86 SER B CA 1
ATOM 1460 C C A SER B 1 63 ? 53.961 28.789 39.895 0.30 12.75 86 SER B C 1
ATOM 1461 C C B SER B 1 63 ? 53.938 28.793 39.895 0.30 12.36 86 SER B C 1
ATOM 1462 C C C SER B 1 63 ? 53.974 28.793 39.897 0.40 12.87 86 SER B C 1
ATOM 1463 O O A SER B 1 63 ? 53.047 29.390 39.339 0.30 11.88 86 SER B O 1
ATOM 1464 O O B SER B 1 63 ? 53.028 29.385 39.322 0.30 11.52 86 SER B O 1
ATOM 1465 O O C SER B 1 63 ? 53.061 29.398 39.348 0.40 11.91 86 SER B O 1
ATOM 1472 N N . ALA B 1 64 ? 54.489 27.659 39.400 1.00 11.45 87 ALA B N 1
ATOM 1473 C CA . ALA B 1 64 ? 53.976 27.063 38.152 1.00 11.26 87 ALA B CA 1
ATOM 1474 C C . ALA B 1 64 ? 52.538 26.527 38.342 1.00 12.78 87 ALA B C 1
ATOM 1475 O O . ALA B 1 64 ? 51.676 26.749 37.505 1.00 13.00 87 ALA B O 1
ATOM 1477 N N . PHE B 1 65 ? 52.261 25.939 39.507 1.00 9.80 88 PHE B N 1
ATOM 1478 C CA . PHE B 1 65 ? 50.903 25.493 39.845 1.00 9.32 88 PHE B CA 1
ATOM 1479 C C . PHE B 1 65 ? 49.975 26.714 39.994 1.00 11.13 88 PHE B C 1
ATOM 1480 O O . PHE B 1 65 ? 48.869 26.732 39.451 1.00 10.31 88 PHE B O 1
ATOM 1488 N N . ILE B 1 66 ? 50.441 27.736 40.712 1.00 10.08 89 ILE B N 1
ATOM 1489 C CA . ILE B 1 66 ? 49.669 28.969 40.907 1.00 8.74 89 ILE B CA 1
ATOM 1490 C C . ILE B 1 66 ? 49.325 29.597 39.542 1.00 10.68 89 ILE B C 1
ATOM 1491 O O . ILE B 1 66 ? 48.194 30.057 39.351 1.00 10.77 89 ILE B O 1
ATOM 1496 N N . ASN B 1 67 ? 50.266 29.587 38.592 1.00 10.88 90 ASN B N 1
ATOM 1497 C CA . ASN B 1 67 ? 50.005 30.124 37.266 1.00 11.01 90 ASN B CA 1
ATOM 1498 C C . ASN B 1 67 ? 48.749 29.497 36.663 1.00 11.71 90 ASN B C 1
ATOM 1499 O O . ASN B 1 67 ? 47.896 30.201 36.132 1.00 10.69 90 ASN B O 1
ATOM 1504 N N . ASP B 1 68 ? 48.675 28.162 36.679 1.00 9.19 91 ASP B N 1
ATOM 1505 C CA . ASP B 1 68 ? 47.548 27.477 36.047 1.00 9.78 91 ASP B CA 1
ATOM 1506 C C . ASP B 1 68 ? 46.252 27.687 36.823 1.00 10.99 91 ASP B C 1
ATOM 1507 O O . ASP B 1 68 ? 45.196 27.868 36.215 1.00 10.29 91 ASP B O 1
ATOM 1512 N N . MET B 1 69 ? 46.316 27.709 38.165 1.00 9.01 92 MET B N 1
ATOM 1513 C CA . MET B 1 69 ? 45.121 27.967 38.961 1.00 8.22 92 MET B CA 1
ATOM 1514 C C . MET B 1 69 ? 44.573 29.354 38.640 1.00 9.75 92 MET B C 1
ATOM 1515 O O . MET B 1 69 ? 43.367 29.529 38.481 1.00 9.88 92 MET B O 1
ATOM 1520 N N . ARG B 1 70 ? 45.464 30.353 38.558 1.00 9.51 93 ARG B N 1
ATOM 1521 C CA . ARG B 1 70 ? 45.044 31.730 38.244 1.00 10.21 93 ARG B CA 1
ATOM 1522 C C . ARG B 1 70 ? 44.416 31.830 36.857 1.00 12.19 93 ARG B C 1
ATOM 1523 O O . ARG B 1 70 ? 43.485 32.622 36.644 1.00 11.47 93 ARG B O 1
ATOM 1531 N N . LEU B 1 71 ? 44.898 31.024 35.920 1.00 10.26 94 LEU B N 1
ATOM 1532 C CA . LEU B 1 71 ? 44.389 31.032 34.555 1.00 10.46 94 LEU B CA 1
ATOM 1533 C C . LEU B 1 71 ? 42.926 30.578 34.497 1.00 11.88 94 LEU B C 1
ATOM 1534 O O . LEU B 1 71 ? 42.140 31.152 33.747 1.00 11.58 94 LEU B O 1
ATOM 1539 N N . VAL B 1 72 ? 42.528 29.620 35.334 1.00 10.09 95 VAL B N 1
ATOM 1540 C CA . VAL B 1 72 ? 41.144 29.148 35.329 1.00 9.33 95 VAL B CA 1
ATOM 1541 C C . VAL B 1 72 ? 40.203 30.317 35.646 1.00 11.83 95 VAL B C 1
ATOM 1542 O O . VAL B 1 72 ? 39.232 30.553 34.934 1.00 12.15 95 VAL B O 1
ATOM 1546 N N . VAL B 1 73 ? 40.502 31.065 36.711 1.00 10.68 96 VAL B N 1
ATOM 1547 C CA . VAL B 1 73 ? 39.603 32.148 37.089 1.00 10.17 96 VAL B CA 1
ATOM 1548 C C . VAL B 1 73 ? 39.764 33.358 36.130 1.00 11.95 96 VAL B C 1
ATOM 1549 O O . VAL B 1 73 ? 38.753 33.949 35.749 1.00 11.84 96 VAL B O 1
ATOM 1553 N N . GLN B 1 74 ? 40.978 33.675 35.670 1.00 10.40 97 GLN B N 1
ATOM 1554 C CA . GLN B 1 74 ? 41.118 34.791 34.731 1.00 10.77 97 GLN B CA 1
ATOM 1555 C C . GLN B 1 74 ? 40.399 34.481 33.418 1.00 11.75 97 GLN B C 1
ATOM 1556 O O . GLN B 1 74 ? 39.770 35.374 32.829 1.00 12.32 97 GLN B O 1
ATOM 1562 N N . ASN B 1 75 ? 40.458 33.224 32.959 1.00 10.06 98 ASN B N 1
ATOM 1563 C CA . ASN B 1 75 ? 39.739 32.848 31.747 1.00 10.01 98 ASN B CA 1
ATOM 1564 C C . ASN B 1 75 ? 38.255 33.006 31.966 1.00 11.94 98 ASN B C 1
ATOM 1565 O O . ASN B 1 75 ? 37.556 33.453 31.061 1.00 11.94 98 ASN B O 1
ATOM 1570 N N . CYS B 1 76 ? 37.763 32.720 33.180 1.00 10.37 99 CYS B N 1
ATOM 1571 C CA . CYS B 1 76 ? 36.357 32.927 33.452 1.00 9.94 99 CYS B CA 1
ATOM 1572 C C . CYS B 1 76 ? 35.980 34.388 33.256 1.00 12.19 99 CYS B C 1
ATOM 1573 O O . CYS B 1 76 ? 34.959 34.674 32.630 1.00 12.24 99 CYS B O 1
ATOM 1576 N N . TYR B 1 77 ? 36.800 35.318 33.758 1.00 10.85 100 TYR B N 1
ATOM 1577 C CA . TYR B 1 77 ? 36.461 36.739 33.650 1.00 11.25 100 TYR B CA 1
ATOM 1578 C C . TYR B 1 77 ? 36.563 37.225 32.216 1.00 13.26 100 TYR B C 1
ATOM 1579 O O . TYR B 1 77 ? 35.835 38.136 31.832 1.00 15.04 100 TYR B O 1
ATOM 1588 N N . ASP B 1 78 ? 37.465 36.650 31.432 1.00 12.38 101 ASP B N 1
ATOM 1589 C CA . ASP B 1 78 ? 37.623 37.067 30.039 1.00 13.03 101 ASP B CA 1
ATOM 1590 C C . ASP B 1 78 ? 36.508 36.508 29.160 1.00 16.39 101 ASP B C 1
ATOM 1591 O O . ASP B 1 78 ? 36.190 37.110 28.148 1.00 18.08 101 ASP B O 1
ATOM 1596 N N . TYR B 1 79 ? 35.950 35.347 29.520 1.00 11.07 102 TYR B N 1
ATOM 1597 C CA . TYR B 1 79 ? 34.905 34.694 28.736 1.00 10.68 102 TYR B CA 1
ATOM 1598 C C . TYR B 1 79 ? 33.510 35.145 29.175 1.00 14.38 102 TYR B C 1
ATOM 1599 O O . TYR B 1 79 ? 32.706 35.546 28.335 1.00 14.85 102 TYR B O 1
ATOM 1608 N N . ASN B 1 80 ? 33.216 35.049 30.459 1.00 12.02 103 ASN B N 1
ATOM 1609 C CA . ASN B 1 80 ? 31.911 35.398 31.008 1.00 11.96 103 ASN B CA 1
ATOM 1610 C C . ASN B 1 80 ? 31.833 36.849 31.416 1.00 14.84 103 ASN B C 1
ATOM 1611 O O . ASN B 1 80 ? 32.839 37.491 31.750 1.00 16.59 103 ASN B O 1
ATOM 1616 N N . ARG B 1 81 ? 30.618 37.358 31.477 1.00 12.51 104 ARG B N 1
ATOM 1617 C CA . ARG B 1 81 ? 30.400 38.725 31.896 1.00 13.34 104 ARG B CA 1
ATOM 1618 C C . ARG B 1 81 ? 30.620 38.875 33.417 1.00 18.26 104 ARG B C 1
ATOM 1619 O O . ARG B 1 81 ? 30.437 37.910 34.170 1.00 15.83 104 ARG B O 1
ATOM 1627 N N A GLU B 1 82 ? 30.976 40.092 33.865 0.30 17.00 105 GLU B N 1
ATOM 1628 N N B GLU B 1 82 ? 30.976 40.092 33.864 0.30 16.99 105 GLU B N 1
ATOM 1629 N N C GLU B 1 82 ? 30.975 40.089 33.864 0.40 17.30 105 GLU B N 1
ATOM 1630 C CA A GLU B 1 82 ? 31.206 40.391 35.289 0.30 17.38 105 GLU B CA 1
ATOM 1631 C CA B GLU B 1 82 ? 31.206 40.390 35.289 0.30 17.37 105 GLU B CA 1
ATOM 1632 C CA C GLU B 1 82 ? 31.203 40.381 35.287 0.40 17.70 105 GLU B CA 1
ATOM 1633 C C A GLU B 1 82 ? 29.963 40.074 36.123 0.30 21.00 105 GLU B C 1
ATOM 1634 C C B GLU B 1 82 ? 29.962 40.071 36.122 0.30 20.99 105 GLU B C 1
ATOM 1635 C C C GLU B 1 82 ? 29.961 40.053 36.116 0.40 21.03 105 GLU B C 1
ATOM 1636 O O A GLU B 1 82 ? 30.081 39.551 37.224 0.30 20.54 105 GLU B O 1
ATOM 1637 O O B GLU B 1 82 ? 30.081 39.545 37.222 0.30 20.52 105 GLU B O 1
ATOM 1638 O O C GLU B 1 82 ? 30.079 39.506 37.208 0.40 20.49 105 GLU B O 1
ATOM 1648 N N . GLU B 1 83 ? 28.780 40.310 35.567 1.00 17.72 106 GLU B N 1
ATOM 1649 C CA . GLU B 1 83 ? 27.514 40.103 36.275 1.00 17.89 106 GLU B CA 1
ATOM 1650 C C . GLU B 1 83 ? 27.070 38.644 36.309 1.00 20.01 106 GLU B C 1
ATOM 1651 O O . GLU B 1 83 ? 26.123 38.325 37.019 1.00 20.94 106 GLU B O 1
ATOM 1657 N N A SER B 1 84 ? 27.749 37.748 35.552 0.50 15.36 107 SER B N 1
ATOM 1658 N N B SER B 1 84 ? 27.708 37.767 35.531 0.50 16.91 107 SER B N 1
ATOM 1659 C CA A SER B 1 84 ? 27.375 36.343 35.518 0.50 13.80 107 SER B CA 1
ATOM 1660 C CA B SER B 1 84 ? 27.295 36.380 35.489 0.50 16.02 107 SER B CA 1
ATOM 1661 C C A SER B 1 84 ? 27.640 35.682 36.841 0.50 14.62 107 SER B C 1
ATOM 1662 C C B SER B 1 84 ? 27.644 35.659 36.796 0.50 15.95 107 SER B C 1
ATOM 1663 O O A SER B 1 84 ? 28.744 35.832 37.380 0.50 13.38 107 SER B O 1
ATOM 1664 O O B SER B 1 84 ? 28.748 35.838 37.320 0.50 15.06 107 SER B O 1
ATOM 1669 N N . PRO B 1 85 ? 26.745 34.785 37.306 1.00 13.49 108 PRO B N 1
ATOM 1670 C CA . PRO B 1 85 ? 27.064 34.022 38.505 1.00 12.98 108 PRO B CA 1
ATOM 1671 C C . PRO B 1 85 ? 28.301 33.125 38.315 1.00 13.32 108 PRO B C 1
ATOM 1672 O O . PRO B 1 85 ? 28.904 32.762 39.295 1.00 13.03 108 PRO B O 1
ATOM 1676 N N . PHE B 1 86 ? 28.711 32.806 37.075 1.00 12.24 109 PHE B N 1
ATOM 1677 C CA . PHE B 1 86 ? 29.960 32.063 36.892 1.00 11.22 109 PHE B CA 1
ATOM 1678 C C . PHE B 1 86 ? 31.127 32.902 37.427 1.00 12.41 109 PHE B C 1
ATOM 1679 O O . PHE B 1 86 ? 32.012 32.377 38.098 1.00 11.68 109 PHE B O 1
ATOM 1687 N N . SER B 1 87 ? 31.142 34.199 37.093 1.00 10.29 110 SER B N 1
ATOM 1688 C CA . SER B 1 87 ? 32.179 35.115 37.569 1.00 10.52 110 SER B CA 1
ATOM 1689 C C . SER B 1 87 ? 32.059 35.356 39.065 1.00 12.03 110 SER B C 1
ATOM 1690 O O . SER B 1 87 ? 33.089 35.466 39.729 1.00 11.74 110 SER B O 1
ATOM 1693 N N . THR B 1 88 ? 30.831 35.390 39.622 1.00 11.72 111 THR B N 1
ATOM 1694 C CA . THR B 1 88 ? 30.675 35.520 41.072 1.00 12.03 111 THR B CA 1
ATOM 1695 C C . THR B 1 88 ? 31.357 34.357 41.760 1.00 14.85 111 THR B C 1
ATOM 1696 O O . THR B 1 88 ? 32.081 34.547 42.731 1.00 13.23 111 THR B O 1
ATOM 1700 N N . LEU B 1 89 ? 31.114 33.141 41.270 1.00 12.29 112 LEU B N 1
ATOM 1701 C CA . LEU B 1 89 ? 31.734 31.965 41.864 1.00 11.95 112 LEU B CA 1
ATOM 1702 C C . LEU B 1 89 ? 33.247 32.001 41.678 1.00 14.01 112 LEU B C 1
ATOM 1703 O O . LEU B 1 89 ? 33.994 31.704 42.612 1.00 12.72 112 LEU B O 1
ATOM 1708 N N . ALA B 1 90 ? 33.714 32.350 40.493 1.00 11.31 113 ALA B N 1
ATOM 1709 C CA . ALA B 1 90 ? 35.166 32.382 40.268 1.00 11.25 113 ALA B CA 1
ATOM 1710 C C . ALA B 1 90 ? 35.853 33.375 41.226 1.00 12.31 113 ALA B C 1
ATOM 1711 O O . ALA B 1 90 ? 36.986 33.112 41.679 1.00 11.99 113 ALA B O 1
ATOM 1713 N N . ARG B 1 91 ? 35.200 34.506 41.554 1.00 11.02 114 ARG B N 1
ATOM 1714 C CA . ARG B 1 91 ? 35.813 35.461 42.487 1.00 11.07 114 ARG B CA 1
ATOM 1715 C C . ARG B 1 91 ? 35.930 34.858 43.865 1.00 12.11 114 ARG B C 1
ATOM 1716 O O . ARG B 1 91 ? 36.942 35.059 44.518 1.00 11.67 114 ARG B O 1
ATOM 1724 N N A ARG B 1 92 ? 34.921 34.107 44.311 0.50 10.32 115 ARG B N 1
ATOM 1725 N N B ARG B 1 92 ? 34.912 34.116 44.316 0.50 10.80 115 ARG B N 1
ATOM 1726 C CA A ARG B 1 92 ? 35.007 33.456 45.617 0.50 10.36 115 ARG B CA 1
ATOM 1727 C CA B ARG B 1 92 ? 34.966 33.471 45.633 0.50 11.12 115 ARG B CA 1
ATOM 1728 C C A ARG B 1 92 ? 36.125 32.438 45.616 0.50 11.96 115 ARG B C 1
ATOM 1729 C C B ARG B 1 92 ? 36.035 32.375 45.659 0.50 12.49 115 ARG B C 1
ATOM 1730 O O A ARG B 1 92 ? 36.928 32.386 46.555 0.50 10.94 115 ARG B O 1
ATOM 1731 O O B ARG B 1 92 ? 36.733 32.230 46.663 0.50 12.29 115 ARG B O 1
ATOM 1746 N N . ILE B 1 93 ? 36.226 31.663 44.531 1.00 11.03 116 ILE B N 1
ATOM 1747 C CA . ILE B 1 93 ? 37.289 30.661 44.413 1.00 10.55 116 ILE B CA 1
ATOM 1748 C C . ILE B 1 93 ? 38.661 31.347 44.395 1.00 12.58 116 ILE B C 1
ATOM 1749 O O . ILE B 1 93 ? 39.588 30.870 45.058 1.00 12.72 116 ILE B O 1
ATOM 1754 N N . GLU B 1 94 ? 38.782 32.478 43.686 1.00 10.34 117 GLU B N 1
ATOM 1755 C CA . GLU B 1 94 ? 40.021 33.224 43.592 1.00 10.33 117 GLU B CA 1
ATOM 1756 C C . GLU B 1 94 ? 40.446 33.717 44.964 1.00 10.74 117 GLU B C 1
ATOM 1757 O O . GLU B 1 94 ? 41.612 33.579 45.334 1.00 10.90 117 GLU B O 1
ATOM 1763 N N . ILE B 1 95 ? 39.519 34.297 45.716 1.00 10.17 118 ILE B N 1
ATOM 1764 C CA . ILE B 1 95 ? 39.864 34.810 47.047 1.00 10.24 118 ILE B CA 1
ATOM 1765 C C . ILE B 1 95 ? 40.367 33.653 47.916 1.00 11.43 118 ILE B C 1
ATOM 1766 O O . ILE B 1 95 ? 41.417 33.756 48.550 1.00 10.93 118 ILE B O 1
ATOM 1771 N N . ALA B 1 96 ? 39.643 32.530 47.906 1.00 10.21 119 ALA B N 1
ATOM 1772 C CA . ALA B 1 96 ? 40.020 31.387 48.733 1.00 10.47 119 ALA B CA 1
ATOM 1773 C C . ALA B 1 96 ? 41.373 30.830 48.330 1.00 11.89 119 ALA B C 1
ATOM 1774 O O . ALA B 1 96 ? 42.223 30.629 49.185 1.00 11.58 119 ALA B O 1
ATOM 1776 N N . MET B 1 97 ? 41.598 30.602 47.042 1.00 9.67 120 MET B N 1
ATOM 1777 C CA . MET B 1 97 ? 42.847 29.979 46.641 1.00 9.21 120 MET B CA 1
ATOM 1778 C C . MET B 1 97 ? 44.028 30.935 46.838 1.00 11.27 120 MET B C 1
ATOM 1779 O O . MET B 1 97 ? 45.099 30.477 47.244 1.00 11.28 120 MET B O 1
ATOM 1784 N N . GLU B 1 98 ? 43.853 32.243 46.593 1.00 10.34 121 GLU B N 1
ATOM 1785 C CA . GLU B 1 98 ? 44.949 33.199 46.769 1.00 9.92 121 GLU B CA 1
ATOM 1786 C C . GLU B 1 98 ? 45.358 33.263 48.238 1.00 12.46 121 GLU B C 1
ATOM 1787 O O . GLU B 1 98 ? 46.553 33.325 48.554 1.00 12.42 121 GLU B O 1
ATOM 1793 N N . ASP B 1 99 ? 44.386 33.201 49.137 1.00 10.19 122 ASP B N 1
ATOM 1794 C CA . ASP B 1 99 ? 44.689 33.185 50.549 1.00 9.89 122 ASP B CA 1
ATOM 1795 C C . ASP B 1 99 ? 45.387 31.892 50.934 1.00 11.95 122 ASP B C 1
ATOM 1796 O O . ASP B 1 99 ? 46.357 31.933 51.699 1.00 12.00 122 ASP B O 1
ATOM 1801 N N . LEU B 1 100 ? 44.985 30.749 50.334 1.00 10.50 123 LEU B N 1
ATOM 1802 C CA . LEU B 1 100 ? 45.666 29.488 50.653 1.00 10.19 123 LEU B CA 1
ATOM 1803 C C . LEU B 1 100 ? 47.069 29.442 50.049 1.00 11.40 123 LEU B C 1
ATOM 1804 O O . LEU B 1 100 ? 47.950 28.844 50.645 1.00 11.26 123 LEU B O 1
ATOM 1809 N N . PHE B 1 101 ? 47.319 30.123 48.913 1.00 9.93 124 PHE B N 1
ATOM 1810 C CA . PHE B 1 101 ? 48.689 30.151 48.398 1.00 9.81 124 PHE B CA 1
ATOM 1811 C C . PHE B 1 101 ? 49.611 30.828 49.398 1.00 12.82 124 PHE B C 1
ATOM 1812 O O . PHE B 1 101 ? 50.723 30.360 49.626 1.00 12.88 124 PHE B O 1
ATOM 1820 N N . VAL B 1 102 ? 49.174 31.937 49.974 1.00 10.76 125 VAL B N 1
ATOM 1821 C CA . VAL B 1 102 ? 49.976 32.665 50.965 1.00 10.89 125 VAL B CA 1
ATOM 1822 C C . VAL B 1 102 ? 50.148 31.818 52.220 1.00 13.79 125 VAL B C 1
ATOM 1823 O O . VAL B 1 102 ? 51.255 31.732 52.750 1.00 14.52 125 VAL B O 1
ATOM 1827 N N . THR B 1 103 ? 49.076 31.171 52.694 1.00 11.58 126 THR B N 1
ATOM 1828 C CA . THR B 1 103 ? 49.150 30.374 53.905 1.00 11.90 126 THR B CA 1
ATOM 1829 C C . THR B 1 103 ? 50.056 29.160 53.766 1.00 14.46 126 THR B C 1
ATOM 1830 O O . THR B 1 103 ? 50.803 28.843 54.698 1.00 14.60 126 THR B O 1
ATOM 1834 N N . GLU B 1 104 ? 49.962 28.443 52.639 1.00 12.23 127 GLU B N 1
ATOM 1835 C CA . GLU B 1 104 ? 50.606 27.139 52.493 1.00 12.50 127 GLU B CA 1
ATOM 1836 C C . GLU B 1 104 ? 51.858 27.120 51.627 1.00 15.80 127 GLU B C 1
ATOM 1837 O O . GLU B 1 104 ? 52.637 26.170 51.761 1.00 17.46 127 GLU B O 1
ATOM 1843 N N . LEU B 1 105 ? 51.999 28.037 50.652 1.00 13.34 128 LEU B N 1
ATOM 1844 C CA . LEU B 1 105 ? 53.068 27.915 49.648 1.00 14.66 128 LEU B CA 1
ATOM 1845 C C . LEU B 1 105 ? 54.119 29.019 49.734 1.00 23.31 128 LEU B C 1
ATOM 1846 O O . LEU B 1 105 ? 55.113 28.928 49.016 1.00 25.48 128 LEU B O 1
ATOM 1851 N N . SER B 1 106 ? 53.967 29.995 50.640 1.00 21.55 129 SER B N 1
ATOM 1852 C CA . SER B 1 106 ? 54.931 31.099 50.763 1.00 41.05 129 SER B CA 1
ATOM 1853 C C . SER B 1 106 ? 55.797 30.915 52.002 1.00 82.65 129 SER B C 1
ATOM 1854 O O . SER B 1 106 ? 56.919 30.427 51.892 1.00 51.47 129 SER B O 1
#

Foldseek 3Di:
DDPLVLLVVLLVVLCVLVVVQPQADFPCVPPCLVVFQVDRAGSVVLVVCSVVVVDPDVVVSVVRLVSSLVSQCRPQNCPDPSNVSSVVSVVSSVVSVVVRD/DLVLLVVLLVVLCVLVVVQPQADFCCPPPCLVVFQVDRAGSVVLVVCSVVVVDPAVVVSVVRLVSSLVSCPRPDPCPDVSNVSSVVSVVSSVVSCVVPRD

CATH classification: 1.20.920.10

Secondary structure (P-SEA, 3-state):
cccaaaaaaaaaaaaaaaccccccccccccccccccccccccaaaaaaaaaacccccaaaaaaaaaaaaaaaaaaaccccaaaaaaaaaaaaaaaaaaacc/caaaaaaaaaaaaaaaccccccccccccccccccccccccaaaaaaaaaacccccaaaaaaaaaaaaaaaaaccccccaaaaaaaaaaaaaaaaaaaccc

Organism: Trypanosoma brucei brucei (strain 927/4 GUTat10.1) (NCBI:txid185431)

InterPro domains:
  IPR001487 Bromodomain [PF00439] (34-114)
  IPR001487 Bromodomain [PR00503] (57-73)
  IPR001487 Bromodomain [PR00503] (73-91)
  IPR001487 Bromodomain [PR00503] (91-110)
  IPR001487 Bromodomain [PS50014] (53-110)
  IPR001487 Bromodomain [SM00297] (27-129)
  IPR018359 Bromodomain, conserved site [PS00633] (48-102)
  IPR036427 Bromodomain-like superfamily [G3DSA:1.20.920.10] (24-130)
  IPR036427 Bromodomain-like superfamily [SSF47370] (25-126)
  IPR051831 Bromodomain-containing [PTHR22881] (37-252)

B-factor: mean 18.15, std 10.33, range [7.57, 82.65]

Solvent-accessible surface area: 11349 Å² total

Sequence (201 aa):
TSFYKQCRSSILHVVMDLDRDGIFARDPSKLPDYRMIISSHHPMWWDLIKKKARLTRYEYTSPSSAFINDMRLVVQNCYDYNREESPFSTTLARRIEIAMMEDLFVTELFYKQCRSSILHHVVMDLDRRDGIFARDPSSKLPDYRMMIISSHHPMWWDLIKKARLTRYEYTSPSSSAFINDMRLVVQNCYDYNREEEESSPFSTLARRRIEIAMEDLFVTELS

Radius of gyration: 20.28 Å; Cα contacts (8 Å, |Δi|>4): 241; chains: 2; bounding box: 63×27×46 Å